Protein AF-D8M7T6-F1 (afdb_monomer_lite)

Foldseek 3Di:
DDDDDPPPPPPPPPPQQQFDADQNFTAHNVLQFDQPFWAWAWADDPDPQKTKIKTFGPLWFGNDQAAAPVRHDQRQKAFQADDFNDGDIDRATARMKMWMGGHPDDIHMKGQAGTSSDPVQWDKAALDPVWSQFFIKIKGASMHWDQLDPDDGRVRIGAAMEIEAETAFAPAADDDNYFHWDAHSNRRYIYTYYYHNSRGGVLQDADPRGTLQVFFDWTQDPVVRYTFTDGHPQFDDRSRPDGHPPPPDDVVNVVVVVVVVVVVVVVVVVVVVVVVVVPPPPPPVVVVVVVVVVVVPPDDDD

Radius of gyration: 40.44 Å; chains: 1; bounding box: 116×41×140 Å

pLDDT: mean 86.38, std 15.99, range [36.31, 98.44]

Sequence (302 aa):
MRVIPYIVLLSVVLADWCKPTFSNIPYDLTKLQRSDSDYYVKLYSPDDSWNRTIVFNVCRDTVSIPRDINGGNGCDETPHTVDGDQAIMTSESAPAFLIEKKGAASAACYRLGLQANQQKNMDVELYDVTDPAMGVNIKYTEGDYCCPYHQCESYQYRQKSLTVSFRCADARTDIPTMSSIETSNNECDYKLYFLNVNACPTNCPVVDNNVCGSHGVCGYDSNIKTTRCFCTMQYTGADCTVFQYKSLLSMNTLVIVLTIVLTLVTISTIFYVWNKLRKINVNPDAFENLENKFNELGQMAY

InterPro domains:
  IPR000742 EGF-like domain [PS00022] (229-240)
  IPR009011 Mannose-6-phosphate receptor binding domain superfamily [G3DSA:2.70.130.10] (15-210)
  IPR009011 Mannose-6-phosphate receptor binding domain superfamily [SSF50911] (21-201)
  IPR044865 MRH domain [PS51914] (37-202)

Structure (mmCIF, N/CA/C/O backbone):
data_AF-D8M7T6-F1
#
_entry.id   AF-D8M7T6-F1
#
loop_
_atom_site.group_PDB
_atom_site.id
_atom_site.type_symbol
_atom_site.label_atom_id
_atom_site.label_alt_id
_atom_site.label_comp_id
_atom_site.label_asym_id
_atom_site.label_entity_id
_atom_site.label_seq_id
_atom_site.pdbx_PDB_ins_code
_atom_site.Cartn_x
_atom_site.Cartn_y
_atom_site.Cartn_z
_atom_site.occupancy
_atom_site.B_iso_or_equiv
_atom_site.auth_seq_id
_atom_site.auth_comp_id
_atom_site.auth_asym_id
_atom_site.auth_atom_id
_atom_site.pdbx_PDB_model_num
ATOM 1 N N . MET A 1 1 ? 46.869 -20.533 30.839 1.00 39.00 1 MET A N 1
ATOM 2 C CA . MET A 1 1 ? 45.940 -19.420 30.538 1.00 39.00 1 MET A CA 1
ATOM 3 C C . MET A 1 1 ? 44.891 -19.948 29.572 1.00 39.00 1 MET A C 1
ATOM 5 O O . MET A 1 1 ? 45.251 -20.324 28.467 1.00 39.00 1 MET A O 1
ATOM 9 N N . ARG A 1 2 ? 43.639 -20.111 30.016 1.00 36.31 2 ARG A N 1
ATOM 10 C CA . ARG A 1 2 ? 42.525 -20.575 29.173 1.00 36.31 2 ARG A CA 1
ATOM 11 C C . ARG A 1 2 ? 41.760 -19.344 28.697 1.00 36.31 2 ARG A C 1
ATOM 13 O O . ARG A 1 2 ? 41.178 -18.647 29.519 1.00 36.31 2 ARG A O 1
ATOM 20 N N . VAL A 1 3 ? 41.822 -19.064 27.401 1.00 38.25 3 VAL A N 1
ATOM 21 C CA . VAL A 1 3 ? 41.065 -17.984 26.765 1.00 38.25 3 VAL A CA 1
ATOM 22 C C . VAL A 1 3 ? 39.716 -18.569 26.359 1.00 38.25 3 VAL A C 1
ATOM 24 O O . VAL A 1 3 ? 39.660 -19.490 25.550 1.00 38.25 3 VAL A O 1
ATOM 27 N N . ILE A 1 4 ? 38.646 -18.085 26.983 1.00 43.50 4 ILE A N 1
ATOM 28 C CA . ILE A 1 4 ? 37.263 -18.407 26.622 1.00 43.50 4 ILE A CA 1
ATOM 29 C C . ILE A 1 4 ? 36.848 -17.384 25.555 1.00 43.50 4 ILE A C 1
ATOM 31 O O . ILE A 1 4 ? 36.863 -16.190 25.861 1.00 43.50 4 ILE A O 1
ATOM 35 N N . PRO A 1 5 ? 36.501 -17.787 24.321 1.00 50.09 5 PRO A N 1
ATOM 36 C CA . PRO A 1 5 ? 35.953 -16.854 23.351 1.00 50.09 5 PRO A CA 1
ATOM 37 C C . PRO A 1 5 ? 34.493 -16.558 23.719 1.00 50.09 5 PRO A C 1
ATOM 39 O O . PRO A 1 5 ? 33.632 -17.434 23.663 1.00 50.09 5 PRO A O 1
ATOM 42 N N . TYR A 1 6 ? 34.220 -15.314 24.112 1.00 41.97 6 TYR A N 1
ATOM 43 C CA . TYR A 1 6 ? 32.863 -14.783 24.195 1.00 41.97 6 TYR A CA 1
ATOM 44 C C . TYR A 1 6 ? 32.327 -14.604 22.772 1.00 41.97 6 TYR A C 1
ATOM 46 O O . TYR A 1 6 ? 32.703 -13.668 22.069 1.00 41.97 6 TYR A O 1
ATOM 54 N N . ILE A 1 7 ? 31.450 -15.510 22.342 1.00 44.72 7 ILE A N 1
ATOM 55 C CA . ILE A 1 7 ? 30.612 -15.300 21.162 1.00 44.72 7 ILE A CA 1
ATOM 56 C C . ILE A 1 7 ? 29.507 -14.333 21.589 1.00 44.72 7 ILE A C 1
ATOM 58 O O . ILE A 1 7 ? 28.545 -14.718 22.252 1.00 44.72 7 ILE A O 1
ATOM 62 N N . VAL A 1 8 ? 29.672 -13.057 21.247 1.00 42.59 8 VAL A N 1
ATOM 63 C CA . VAL A 1 8 ? 28.597 -12.067 21.331 1.00 42.59 8 VAL A CA 1
ATOM 64 C C . VAL A 1 8 ? 27.628 -12.372 20.190 1.00 42.59 8 VAL A C 1
ATOM 66 O O . VAL A 1 8 ? 27.874 -12.022 19.039 1.00 42.59 8 VAL A O 1
ATOM 69 N N . LEU A 1 9 ? 26.535 -13.067 20.508 1.00 39.72 9 LEU A N 1
ATOM 70 C CA . LEU A 1 9 ? 25.352 -13.147 19.655 1.00 39.72 9 LEU A CA 1
ATOM 71 C C . LEU A 1 9 ? 24.717 -11.751 19.602 1.00 39.72 9 LEU A C 1
ATOM 73 O O . LEU A 1 9 ? 23.845 -11.414 20.397 1.00 39.72 9 LEU A O 1
ATOM 77 N N . LEU A 1 10 ? 25.181 -10.923 18.668 1.00 38.94 10 LEU A N 1
ATOM 78 C CA . LEU A 1 10 ? 24.418 -9.783 18.173 1.00 38.94 10 LEU A CA 1
ATOM 79 C C . LEU A 1 10 ? 23.225 -10.355 17.404 1.00 38.94 10 LEU A C 1
ATOM 81 O O . LEU A 1 10 ? 23.290 -10.585 16.199 1.00 38.94 10 LEU A O 1
ATOM 85 N N . SER A 1 11 ? 22.135 -10.633 18.118 1.00 37.56 11 SER A N 1
ATOM 86 C CA . SER A 1 11 ? 20.824 -10.777 17.502 1.00 37.56 11 SER A CA 1
ATOM 87 C C . SER A 1 11 ? 20.460 -9.413 16.924 1.00 37.56 11 SER A C 1
ATOM 89 O O . SER A 1 11 ? 19.905 -8.559 17.617 1.00 37.56 11 SER A O 1
ATOM 91 N N . VAL A 1 12 ? 20.827 -9.179 15.665 1.00 39.53 12 VAL A N 1
ATOM 92 C CA . VAL A 1 12 ? 20.189 -8.143 14.862 1.00 39.53 12 VAL A CA 1
ATOM 93 C C . VAL A 1 12 ? 18.734 -8.575 14.787 1.00 39.53 12 VAL A C 1
ATOM 95 O O . VAL A 1 12 ? 18.393 -9.528 14.090 1.00 39.53 12 VAL A O 1
ATOM 98 N N . VAL A 1 13 ? 17.891 -7.944 15.602 1.00 41.25 13 VAL A N 1
ATOM 99 C CA . VAL A 1 13 ? 16.447 -7.995 15.418 1.00 41.25 13 VAL A CA 1
ATOM 100 C C . VAL A 1 13 ? 16.235 -7.371 14.048 1.00 41.25 13 VAL A C 1
ATOM 102 O O . VAL A 1 13 ? 16.270 -6.151 13.910 1.00 41.25 13 VAL A O 1
ATOM 105 N N . LEU A 1 14 ? 16.137 -8.208 13.014 1.00 46.66 14 LEU A N 1
ATOM 106 C CA . LEU A 1 14 ? 15.600 -7.786 11.732 1.00 46.66 14 LEU A CA 1
ATOM 107 C C . LEU A 1 14 ? 14.201 -7.284 12.068 1.00 46.66 14 LEU A C 1
ATOM 109 O O . LEU A 1 14 ? 13.327 -8.078 12.417 1.00 46.66 14 LEU A O 1
ATOM 113 N N . ALA A 1 15 ? 14.038 -5.963 12.109 1.00 54.56 15 ALA A N 1
ATOM 114 C CA . ALA A 1 15 ? 12.729 -5.367 12.254 1.00 54.56 15 ALA A CA 1
ATOM 115 C C . ALA A 1 15 ? 11.894 -5.912 11.095 1.00 54.56 15 ALA A C 1
ATOM 117 O O . ALA A 1 15 ? 12.241 -5.705 9.934 1.00 54.56 15 ALA A O 1
ATOM 118 N N . ASP A 1 16 ? 10.854 -6.678 11.413 1.00 77.38 16 ASP A N 1
ATOM 119 C CA . ASP A 1 16 ? 9.881 -7.106 10.420 1.00 77.38 16 ASP A CA 1
ATOM 120 C C . ASP A 1 16 ? 9.157 -5.840 9.957 1.00 77.38 16 ASP A C 1
ATOM 122 O O . ASP A 1 16 ? 8.282 -5.320 10.650 1.00 77.38 16 ASP A O 1
ATOM 126 N N . TRP A 1 17 ? 9.579 -5.282 8.821 1.00 81.94 17 TRP A N 1
ATOM 127 C CA . TRP A 1 17 ? 9.028 -4.034 8.290 1.00 81.94 17 TRP A CA 1
ATOM 128 C C . TRP A 1 17 ? 7.554 -4.156 7.913 1.00 81.94 17 TRP A C 1
ATOM 130 O O . TRP A 1 17 ? 6.887 -3.142 7.731 1.00 81.94 17 TRP A O 1
ATOM 140 N N . CYS A 1 18 ? 7.022 -5.378 7.852 1.00 91.62 18 CYS A N 1
ATOM 141 C CA . CYS A 1 18 ? 5.596 -5.593 7.684 1.00 91.62 18 CYS A CA 1
ATOM 142 C C . CYS A 1 18 ? 4.804 -5.568 8.995 1.00 91.62 18 CYS A C 1
ATOM 144 O O . CYS A 1 18 ? 3.577 -5.660 8.972 1.00 91.62 18 CYS A O 1
ATOM 146 N N . LYS A 1 19 ? 5.477 -5.402 10.137 1.00 95.06 19 LYS A N 1
ATOM 147 C CA . LYS A 1 19 ? 4.861 -5.207 11.454 1.00 95.06 19 LYS A CA 1
ATOM 148 C C . LYS A 1 19 ? 5.393 -3.942 12.132 1.00 95.06 19 LYS A C 1
ATOM 150 O O . LYS A 1 19 ? 5.982 -4.018 13.217 1.00 95.06 19 LYS A O 1
ATOM 155 N N . PRO A 1 20 ? 5.248 -2.766 11.495 1.00 93.69 20 PRO A N 1
ATOM 156 C CA . PRO A 1 20 ? 5.788 -1.541 12.052 1.00 93.69 20 PRO A CA 1
ATOM 157 C C . PRO A 1 20 ? 5.038 -1.160 13.332 1.00 93.69 20 PRO A C 1
ATOM 159 O O . PRO A 1 20 ? 3.873 -1.500 13.543 1.00 93.69 20 PRO A O 1
ATOM 162 N N . THR A 1 21 ? 5.722 -0.432 14.209 1.00 94.62 21 THR A N 1
ATOM 163 C CA . THR A 1 21 ? 5.118 0.157 15.405 1.00 94.62 21 THR A CA 1
ATOM 164 C C . THR A 1 21 ? 5.478 1.631 15.459 1.00 94.62 21 THR A C 1
ATOM 166 O O . THR A 1 21 ? 6.654 1.979 15.557 1.00 94.62 21 THR A O 1
ATOM 169 N N . PHE A 1 22 ? 4.468 2.498 15.439 1.00 93.56 22 PHE A N 1
ATOM 170 C CA . PHE A 1 22 ? 4.646 3.948 15.496 1.00 93.56 22 PHE A CA 1
ATOM 171 C C . PHE A 1 22 ? 4.182 4.455 16.856 1.00 93.56 22 PHE A C 1
ATOM 173 O O . PHE A 1 22 ? 3.001 4.368 17.165 1.00 93.56 22 PHE A O 1
ATOM 180 N N . SER A 1 23 ? 5.082 4.968 17.697 1.00 87.88 23 SER A N 1
ATOM 181 C CA . SER A 1 23 ? 4.707 5.585 18.985 1.00 87.88 23 SER A CA 1
ATOM 182 C C . SER A 1 23 ? 3.743 4.734 19.843 1.00 87.88 23 SER A C 1
ATOM 184 O O . SER A 1 23 ? 2.764 5.255 20.366 1.00 87.88 23 SER A O 1
ATOM 186 N N . ASN A 1 24 ? 4.021 3.428 19.993 1.00 88.81 24 ASN A N 1
ATOM 187 C CA . ASN A 1 24 ? 3.178 2.421 20.678 1.00 88.81 24 ASN A CA 1
ATOM 188 C C . ASN A 1 24 ? 1.871 2.037 19.961 1.00 88.81 24 ASN A C 1
ATOM 190 O O . ASN A 1 24 ? 0.919 1.566 20.592 1.00 88.81 24 ASN A O 1
ATOM 194 N N . ILE A 1 25 ? 1.825 2.224 18.646 1.00 94.56 25 ILE A N 1
ATOM 195 C CA . ILE A 1 25 ? 0.695 1.853 17.798 1.00 94.56 25 ILE A CA 1
ATOM 196 C C . ILE A 1 25 ? 1.184 0.759 16.852 1.00 94.56 25 ILE A C 1
ATOM 198 O O . ILE A 1 25 ? 1.841 1.064 15.852 1.00 94.56 25 ILE A O 1
ATOM 202 N N . PRO A 1 26 ? 0.962 -0.513 17.215 1.00 95.81 26 PRO A N 1
ATOM 203 C CA . PRO A 1 26 ? 1.388 -1.639 16.404 1.00 95.81 26 PRO A CA 1
ATOM 204 C C . PRO A 1 26 ? 0.478 -1.819 15.186 1.00 95.81 26 PRO A C 1
ATOM 206 O O . PRO A 1 26 ? -0.743 -1.669 15.267 1.00 95.81 26 PRO A O 1
ATOM 209 N N . TYR A 1 27 ? 1.089 -2.189 14.069 1.00 96.50 27 TYR A N 1
ATOM 210 C CA . TYR A 1 27 ? 0.435 -2.595 12.831 1.00 96.50 27 TYR A CA 1
ATOM 211 C C . TYR A 1 27 ? 0.902 -3.999 12.444 1.00 96.50 27 TYR A C 1
ATOM 213 O O . TYR A 1 27 ? 2.017 -4.400 12.772 1.00 96.50 27 TYR A O 1
ATOM 221 N N . ASP A 1 28 ? 0.056 -4.745 11.734 1.00 95.81 28 ASP A N 1
ATOM 222 C CA . ASP A 1 28 ? 0.425 -6.031 11.140 1.00 95.81 28 ASP A CA 1
ATOM 223 C C . ASP A 1 28 ? -0.114 -6.109 9.711 1.00 95.81 28 ASP A C 1
ATOM 225 O O . ASP A 1 28 ? -1.277 -6.430 9.467 1.00 95.81 28 ASP A O 1
ATOM 229 N N . LEU A 1 29 ? 0.766 -5.804 8.765 1.00 95.19 29 LEU A N 1
ATOM 230 C CA . LEU A 1 29 ? 0.480 -5.770 7.337 1.00 95.19 29 LEU A CA 1
ATOM 231 C C . LEU A 1 29 ? 0.735 -7.136 6.684 1.00 95.19 29 LEU A C 1
ATOM 233 O O . LEU A 1 29 ? 0.559 -7.276 5.474 1.00 95.19 29 LEU A O 1
ATOM 237 N N . THR A 1 30 ? 1.110 -8.174 7.446 1.00 94.19 30 THR A N 1
ATOM 238 C CA . THR A 1 30 ? 1.431 -9.496 6.875 1.00 94.19 30 THR A CA 1
ATOM 239 C C . THR A 1 30 ? 0.254 -10.124 6.137 1.00 94.19 30 THR A C 1
ATOM 241 O O . THR A 1 30 ? 0.448 -10.811 5.139 1.00 94.19 30 THR A O 1
ATOM 244 N N . LYS A 1 31 ? -0.980 -9.812 6.552 1.00 93.25 31 LYS A N 1
ATOM 245 C CA . LYS A 1 31 ? -2.213 -10.241 5.872 1.00 93.25 31 LYS A CA 1
ATOM 246 C C . LYS A 1 31 ? -2.402 -9.625 4.482 1.00 93.25 31 LYS A C 1
ATOM 248 O O . LYS A 1 31 ? -3.195 -10.140 3.701 1.00 93.25 31 LYS A O 1
ATOM 253 N N . LEU A 1 32 ? -1.710 -8.525 4.181 1.00 94.81 32 LEU A N 1
ATOM 254 C CA . LEU A 1 32 ? -1.695 -7.912 2.853 1.00 94.81 32 LEU A CA 1
ATOM 255 C C . LEU A 1 32 ? -0.633 -8.533 1.943 1.00 94.81 32 LEU A C 1
ATOM 257 O O . LEU A 1 32 ? -0.717 -8.358 0.729 1.00 94.81 32 LEU A O 1
ATOM 261 N N . GLN A 1 33 ? 0.347 -9.259 2.484 1.00 94.25 33 GLN A N 1
ATOM 262 C CA . GLN A 1 33 ? 1.335 -9.954 1.665 1.00 94.25 33 GLN A CA 1
ATOM 263 C C . GLN A 1 33 ? 0.693 -11.137 0.942 1.00 94.25 33 GLN A C 1
ATOM 265 O O . GLN A 1 33 ? -0.115 -11.872 1.512 1.00 94.25 33 GLN A O 1
ATOM 270 N N . ARG A 1 34 ? 1.110 -11.378 -0.300 1.00 93.25 34 ARG A N 1
ATOM 271 C CA . ARG A 1 34 ? 0.739 -12.587 -1.041 1.00 93.25 34 ARG A CA 1
ATOM 272 C C . ARG A 1 34 ? 1.973 -13.448 -1.273 1.00 93.25 34 ARG A C 1
ATOM 274 O O . ARG A 1 34 ? 2.973 -12.963 -1.795 1.00 93.25 34 ARG A O 1
ATOM 281 N N . SER A 1 35 ? 1.912 -14.717 -0.867 1.00 92.06 35 SER A N 1
ATOM 282 C CA . SER A 1 35 ? 3.019 -15.668 -1.041 1.00 92.06 35 SER A CA 1
ATOM 283 C C . SER A 1 35 ? 3.072 -16.277 -2.438 1.00 92.06 35 SER A C 1
ATOM 285 O O . SER A 1 35 ? 4.165 -16.508 -2.948 1.00 92.06 35 SER A O 1
ATOM 287 N N . ASP A 1 36 ? 1.899 -16.492 -3.041 1.00 93.56 36 ASP A N 1
ATOM 288 C CA . ASP A 1 36 ? 1.740 -17.335 -4.235 1.00 93.56 36 ASP A CA 1
ATOM 289 C C . ASP A 1 36 ? 1.310 -16.535 -5.478 1.00 93.56 36 ASP A C 1
ATOM 291 O O . ASP A 1 36 ? 1.156 -17.089 -6.564 1.00 93.56 36 ASP A O 1
ATOM 295 N N . SER A 1 37 ? 1.056 -15.233 -5.328 1.00 95.31 37 SER A N 1
ATOM 296 C CA . SER A 1 37 ? 0.652 -14.338 -6.418 1.00 95.31 37 SER A CA 1
ATOM 297 C C . SER A 1 37 ? 0.980 -12.881 -6.093 1.00 95.31 37 SER A C 1
ATOM 299 O O . SER A 1 37 ? 1.349 -12.566 -4.966 1.00 95.31 37 SER A O 1
ATOM 301 N N . ASP A 1 38 ? 0.790 -11.994 -7.067 1.00 97.25 38 ASP A N 1
ATOM 302 C CA . ASP A 1 38 ? 0.948 -10.546 -6.916 1.00 97.25 38 ASP A CA 1
ATOM 303 C C . ASP A 1 38 ? -0.393 -9.825 -7.127 1.00 97.25 38 ASP A C 1
ATOM 305 O O . ASP A 1 38 ? -1.362 -10.398 -7.642 1.00 97.25 38 ASP A O 1
ATOM 309 N N . TYR A 1 39 ? -0.483 -8.567 -6.700 1.00 97.88 39 TYR A N 1
ATOM 310 C CA . TYR A 1 39 ? -1.631 -7.715 -6.997 1.00 97.88 39 TYR A CA 1
ATOM 311 C C . TYR A 1 39 ? -1.490 -7.130 -8.393 1.00 97.88 39 TYR A C 1
ATOM 313 O O . TYR A 1 39 ? -0.463 -6.547 -8.712 1.00 97.88 39 TYR A O 1
ATOM 321 N N . TYR A 1 40 ? -2.546 -7.244 -9.198 1.00 97.50 40 TYR A N 1
ATOM 322 C CA . TYR A 1 40 ? -2.637 -6.641 -10.525 1.00 97.50 40 TYR A CA 1
ATOM 323 C C . TYR A 1 40 ? -3.726 -5.577 -10.496 1.00 97.50 40 TYR A C 1
ATOM 325 O O . TYR A 1 40 ? -4.912 -5.898 -10.380 1.00 97.50 40 TYR A O 1
ATOM 333 N N . VAL A 1 41 ? -3.326 -4.312 -10.601 1.00 97.81 41 VAL A N 1
ATOM 334 C CA . VAL A 1 41 ? -4.240 -3.169 -10.555 1.00 97.81 41 VAL A CA 1
ATOM 335 C C . VAL A 1 41 ? -4.179 -2.428 -11.879 1.00 97.81 41 VAL A C 1
ATOM 337 O O . VAL A 1 41 ? -3.203 -1.745 -12.189 1.00 97.81 41 VAL A O 1
ATOM 340 N N . LYS A 1 42 ? -5.242 -2.563 -12.671 1.00 96.62 42 LYS A N 1
ATOM 341 C CA . LYS A 1 42 ? -5.433 -1.783 -13.894 1.00 96.62 42 LYS A CA 1
ATOM 342 C C . LYS A 1 42 ? -5.734 -0.336 -13.526 1.00 96.62 42 LYS A C 1
ATOM 344 O O . LYS A 1 42 ? -6.560 -0.070 -12.653 1.00 96.62 42 LYS A O 1
ATOM 349 N N . LEU A 1 43 ? -5.074 0.604 -14.182 1.00 95.62 43 LEU A N 1
ATOM 350 C CA . LEU A 1 43 ? -5.288 2.019 -13.907 1.00 95.62 43 LEU A CA 1
ATOM 351 C C . LEU A 1 43 ? -6.423 2.542 -14.782 1.00 95.62 43 LEU A C 1
ATOM 353 O O . LEU A 1 43 ? -6.469 2.243 -15.977 1.00 95.62 43 LEU A O 1
ATOM 357 N N . TYR A 1 44 ? -7.317 3.351 -14.210 1.00 93.12 44 TYR A N 1
ATOM 358 C CA . TYR A 1 44 ? -8.254 4.116 -15.029 1.00 93.12 44 TYR A CA 1
ATOM 359 C C . TYR A 1 44 ? -7.469 5.005 -15.996 1.00 93.12 44 TYR A C 1
ATOM 361 O O . TYR A 1 44 ? -6.539 5.716 -15.603 1.00 93.12 44 TYR A O 1
ATOM 369 N N . SER A 1 45 ? -7.851 4.955 -17.267 1.00 85.69 45 SER A N 1
ATOM 370 C CA . SER A 1 45 ? -7.259 5.772 -18.313 1.00 85.69 45 SER A CA 1
ATOM 371 C C . SER A 1 45 ? -8.283 6.782 -18.827 1.00 85.69 45 SER A C 1
ATOM 373 O O . SER A 1 45 ? -9.446 6.418 -18.998 1.00 85.69 45 SER A O 1
ATOM 375 N N . PRO A 1 46 ? -7.880 8.038 -19.089 1.00 79.62 46 PRO A N 1
ATOM 376 C CA . PRO A 1 46 ? -8.734 8.998 -19.782 1.00 79.62 46 PRO A CA 1
ATOM 377 C C . PRO A 1 46 ? -8.915 8.665 -21.274 1.00 79.62 46 PRO A C 1
ATOM 379 O O . PRO A 1 46 ? -9.766 9.266 -21.922 1.00 79.62 46 PRO A O 1
ATOM 382 N N . ASP A 1 47 ? -8.111 7.746 -21.819 1.00 82.25 47 ASP A N 1
ATOM 383 C CA . ASP A 1 47 ? -8.126 7.331 -23.223 1.00 82.25 47 ASP A CA 1
ATOM 384 C C . ASP A 1 47 ? -8.041 5.800 -23.335 1.00 82.25 47 ASP A C 1
ATOM 386 O O . ASP A 1 47 ? -7.141 5.175 -22.761 1.00 82.25 47 ASP A O 1
ATOM 390 N N . ASP A 1 48 ? -8.944 5.205 -24.116 1.00 80.19 48 ASP A N 1
ATOM 391 C CA . ASP A 1 48 ? -9.001 3.766 -24.405 1.00 80.19 48 ASP A CA 1
ATOM 392 C C . ASP A 1 48 ? -7.721 3.240 -25.078 1.00 80.19 48 ASP A C 1
ATOM 394 O O . ASP A 1 48 ? -7.439 2.040 -25.047 1.00 80.19 48 ASP A O 1
ATOM 398 N N . SER A 1 49 ? -6.916 4.127 -25.673 1.00 86.00 49 SER A N 1
ATOM 399 C CA . SER A 1 49 ? -5.632 3.766 -26.274 1.00 86.00 49 SER A CA 1
ATOM 400 C C . SER A 1 49 ? -4.524 3.498 -25.249 1.00 86.00 49 SER A C 1
ATOM 402 O O . SER A 1 49 ? -3.514 2.885 -25.598 1.00 86.00 49 SER A O 1
ATOM 404 N N . TRP A 1 50 ? -4.677 3.925 -23.993 1.00 89.56 50 TRP A N 1
ATOM 405 C CA . TRP A 1 50 ? -3.623 3.828 -22.983 1.00 89.56 50 TRP A CA 1
ATOM 406 C C . TRP A 1 50 ? -3.967 2.791 -21.920 1.00 89.56 50 TRP A C 1
ATOM 408 O O . TRP A 1 50 ? -4.819 2.990 -21.057 1.00 89.56 50 TRP A O 1
ATOM 418 N N . ASN A 1 51 ? -3.269 1.662 -21.983 1.00 91.50 51 ASN A N 1
ATOM 419 C CA . ASN A 1 51 ? -3.435 0.567 -21.045 1.00 91.50 51 ASN A CA 1
ATOM 420 C C . ASN A 1 51 ? -2.263 0.558 -20.069 1.00 91.50 51 ASN A C 1
ATOM 422 O O . ASN A 1 51 ? -1.110 0.476 -20.491 1.00 91.50 51 ASN A O 1
ATOM 426 N N . ARG A 1 52 ? -2.573 0.654 -18.776 1.00 94.62 52 ARG A N 1
ATOM 427 C CA . ARG A 1 52 ? -1.599 0.668 -17.686 1.00 94.62 52 ARG A CA 1
ATOM 428 C C . ARG A 1 52 ? -2.027 -0.293 -16.593 1.00 94.62 52 ARG A C 1
ATOM 430 O O . ARG A 1 52 ? -3.181 -0.278 -16.165 1.00 94.62 52 ARG A O 1
ATOM 437 N N . THR A 1 53 ? -1.092 -1.103 -16.122 1.00 97.06 53 THR A N 1
ATOM 438 C CA . THR A 1 53 ? -1.287 -2.013 -14.993 1.00 97.06 53 THR A CA 1
ATOM 439 C C . THR A 1 53 ? -0.106 -1.883 -14.048 1.00 97.06 53 THR A C 1
ATOM 441 O O . THR A 1 53 ? 1.037 -2.017 -14.477 1.00 97.06 53 THR A O 1
ATOM 444 N N . ILE A 1 54 ? -0.380 -1.646 -12.768 1.00 98.00 54 ILE A N 1
ATOM 445 C CA . ILE A 1 54 ? 0.630 -1.762 -11.717 1.00 98.00 54 ILE A CA 1
ATOM 446 C C . ILE A 1 54 ? 0.540 -3.169 -11.136 1.00 98.00 54 ILE A C 1
ATOM 448 O O . ILE A 1 54 ? -0.534 -3.608 -10.716 1.00 98.00 54 ILE A O 1
ATOM 452 N N . VAL A 1 55 ? 1.672 -3.864 -11.130 1.00 98.31 55 VAL A N 1
ATOM 453 C CA . VAL A 1 55 ? 1.845 -5.164 -10.485 1.00 98.31 55 VAL A CA 1
ATOM 454 C C . VAL A 1 55 ? 2.687 -4.953 -9.245 1.00 98.31 55 VAL A C 1
ATOM 456 O O . VAL A 1 55 ? 3.765 -4.385 -9.357 1.00 98.31 55 VAL A O 1
ATOM 459 N N . PHE A 1 56 ? 2.224 -5.365 -8.071 1.00 98.19 56 PHE A N 1
ATOM 460 C CA . PHE A 1 56 ? 2.996 -5.173 -6.844 1.00 98.19 56 PHE A CA 1
ATOM 461 C C . PHE A 1 56 ? 2.697 -6.227 -5.784 1.00 98.19 56 PHE A C 1
ATOM 463 O O . PHE A 1 56 ? 1.671 -6.909 -5.823 1.00 98.19 56 PHE A O 1
ATOM 470 N N . ASN A 1 57 ? 3.581 -6.314 -4.797 1.00 96.94 57 ASN A N 1
ATOM 471 C CA . ASN A 1 57 ? 3.341 -7.020 -3.547 1.00 96.94 57 ASN A CA 1
ATOM 472 C C . ASN A 1 57 ? 3.495 -6.053 -2.363 1.00 96.94 57 ASN A C 1
ATOM 474 O O . ASN A 1 57 ? 3.884 -4.896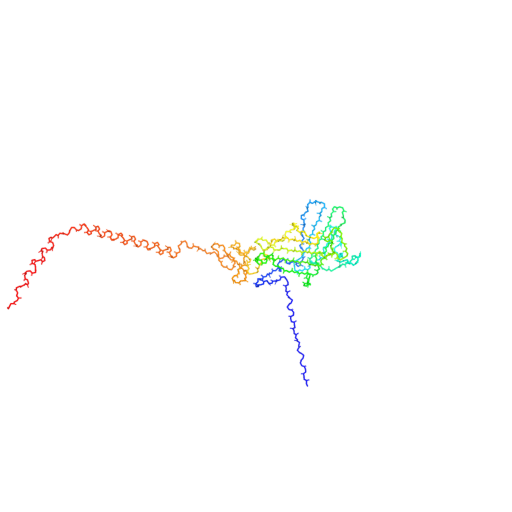 -2.529 1.00 96.94 57 ASN A O 1
ATOM 478 N N . VAL A 1 58 ? 3.121 -6.490 -1.165 1.00 95.81 58 VAL A N 1
ATOM 479 C CA . VAL A 1 58 ? 3.155 -5.665 0.050 1.00 95.81 58 VAL A CA 1
ATOM 480 C C . VAL A 1 58 ? 4.307 -6.132 0.930 1.00 95.81 58 VAL A C 1
ATOM 482 O O . VAL A 1 58 ? 4.405 -7.320 1.195 1.00 95.81 58 VAL A O 1
ATOM 485 N N . CYS A 1 59 ? 5.185 -5.229 1.374 1.00 93.75 59 CYS A N 1
ATOM 486 C CA . CYS A 1 59 ? 6.343 -5.528 2.234 1.00 93.75 59 CYS A CA 1
ATOM 487 C C . CYS A 1 59 ? 7.352 -6.564 1.688 1.00 93.75 59 CYS A C 1
ATOM 489 O O . CYS A 1 59 ? 8.130 -7.132 2.458 1.00 93.75 59 CYS A O 1
ATOM 491 N N . ARG A 1 60 ? 7.305 -6.887 0.396 1.00 94.31 60 ARG A N 1
ATOM 492 C CA . ARG A 1 60 ? 8.180 -7.874 -0.246 1.00 94.31 60 ARG A CA 1
ATOM 493 C C . ARG A 1 60 ? 8.244 -7.629 -1.745 1.00 94.31 60 ARG A C 1
ATOM 495 O O . ARG A 1 60 ? 7.396 -6.932 -2.299 1.00 94.31 60 ARG A O 1
ATOM 502 N N . ASP A 1 61 ? 9.210 -8.276 -2.381 1.00 96.50 61 ASP A N 1
ATOM 503 C CA . ASP A 1 61 ? 9.293 -8.328 -3.835 1.00 96.50 61 ASP A CA 1
ATOM 504 C C . ASP A 1 61 ? 8.131 -9.129 -4.431 1.00 96.50 61 ASP A C 1
ATOM 506 O O . ASP A 1 61 ? 7.562 -10.015 -3.772 1.00 96.50 61 ASP A O 1
ATOM 510 N N . THR A 1 62 ? 7.800 -8.833 -5.690 1.00 97.19 62 THR A N 1
ATOM 511 C CA . THR A 1 62 ? 6.848 -9.633 -6.463 1.00 97.19 62 THR A CA 1
ATOM 512 C C . THR A 1 62 ? 7.276 -11.095 -6.491 1.00 97.19 62 THR A C 1
ATOM 514 O O . THR A 1 62 ? 8.471 -11.392 -6.576 1.00 97.19 62 THR A O 1
ATOM 517 N N . VAL A 1 63 ? 6.315 -12.015 -6.461 1.00 96.12 63 VAL A N 1
ATOM 518 C CA . VAL A 1 63 ? 6.581 -13.464 -6.485 1.00 96.12 63 VAL A CA 1
ATOM 519 C C . VAL A 1 63 ? 7.331 -13.861 -7.756 1.00 96.12 63 VAL A C 1
ATOM 521 O O . VAL A 1 63 ? 8.232 -14.699 -7.713 1.00 96.12 63 VAL A O 1
ATOM 524 N N . SER A 1 64 ? 6.991 -13.232 -8.877 1.00 94.12 64 SER A N 1
ATOM 525 C CA . SER A 1 64 ? 7.689 -13.390 -10.151 1.00 94.12 64 SER A CA 1
ATOM 526 C C . SER A 1 64 ? 7.717 -12.074 -10.913 1.00 94.12 64 SER A C 1
ATOM 528 O O . SER A 1 64 ? 6.751 -11.315 -10.845 1.00 94.12 64 SER A O 1
ATOM 530 N N . ILE A 1 65 ? 8.776 -11.845 -11.694 1.00 96.25 65 ILE A N 1
ATOM 531 C CA . ILE A 1 65 ? 8.821 -10.717 -12.627 1.00 96.25 65 ILE A CA 1
ATOM 532 C C . ILE A 1 65 ? 7.648 -10.864 -13.615 1.00 96.25 65 ILE A C 1
ATOM 534 O O . ILE A 1 65 ? 7.516 -11.920 -14.247 1.00 96.25 65 ILE A O 1
ATOM 538 N N . PRO A 1 66 ? 6.760 -9.861 -13.729 1.00 96.88 66 PRO A N 1
ATOM 539 C CA . PRO A 1 66 ? 5.592 -9.968 -14.586 1.00 96.88 66 PRO A CA 1
ATOM 540 C C . PRO A 1 66 ? 5.982 -9.923 -16.068 1.00 96.88 66 PRO A C 1
ATOM 542 O O . PRO A 1 66 ? 7.007 -9.367 -16.450 1.00 96.88 66 PRO A O 1
ATOM 545 N N . ARG A 1 67 ? 5.133 -10.489 -16.929 1.00 95.50 67 ARG A N 1
ATOM 546 C CA . ARG A 1 67 ? 5.268 -10.319 -18.382 1.00 95.50 67 ARG A CA 1
ATOM 547 C C . ARG A 1 67 ? 4.835 -8.915 -18.792 1.00 95.50 67 ARG A C 1
ATOM 549 O O . ARG A 1 67 ? 3.951 -8.333 -18.163 1.00 95.50 67 ARG A O 1
ATOM 556 N N . ASP A 1 68 ? 5.400 -8.403 -19.883 1.00 93.00 68 ASP A N 1
ATOM 557 C CA . ASP A 1 68 ? 4.890 -7.176 -20.499 1.00 93.00 68 ASP A CA 1
ATOM 558 C C . ASP A 1 68 ? 3.475 -7.383 -21.079 1.00 93.00 68 ASP A C 1
ATOM 560 O O . ASP A 1 68 ? 2.938 -8.493 -21.125 1.00 93.00 68 ASP A O 1
ATOM 564 N N . ILE A 1 69 ? 2.848 -6.305 -21.551 1.00 91.12 69 ILE A N 1
ATOM 565 C CA . ILE A 1 69 ? 1.460 -6.343 -22.038 1.00 91.12 69 ILE A CA 1
ATOM 566 C C . ILE A 1 69 ? 1.243 -7.261 -23.255 1.00 91.12 69 ILE A C 1
ATOM 568 O O . ILE A 1 69 ? 0.112 -7.656 -23.533 1.00 91.12 69 ILE A O 1
ATOM 572 N N . ASN A 1 70 ? 2.301 -7.571 -24.008 1.00 90.81 70 ASN A N 1
ATOM 573 C CA . ASN A 1 70 ? 2.249 -8.473 -25.155 1.00 90.81 70 ASN A CA 1
ATOM 574 C C . ASN A 1 70 ? 2.598 -9.919 -24.743 1.00 90.81 70 ASN A C 1
ATOM 576 O O . ASN A 1 70 ? 2.659 -10.796 -25.603 1.00 90.81 70 ASN A O 1
ATOM 580 N N . GLY A 1 71 ? 2.824 -10.177 -23.450 1.00 91.06 71 GLY A N 1
ATOM 581 C CA . GLY A 1 71 ? 3.221 -11.476 -22.908 1.00 91.06 71 GLY A CA 1
ATOM 582 C C . GLY A 1 71 ? 4.725 -11.756 -22.983 1.00 91.06 71 GLY A C 1
ATOM 583 O O . GLY A 1 71 ? 5.131 -12.893 -22.739 1.00 91.06 71 GLY A O 1
ATOM 584 N N . GLY A 1 72 ? 5.541 -10.759 -23.330 1.00 93.00 72 GLY A N 1
ATOM 585 C CA . GLY A 1 72 ? 6.992 -10.877 -23.451 1.00 93.00 72 GLY A CA 1
ATOM 586 C C . GLY A 1 72 ? 7.752 -10.635 -22.145 1.00 93.00 72 GLY A C 1
ATOM 587 O O . GLY A 1 72 ? 7.177 -10.499 -21.063 1.00 93.00 72 GLY A O 1
ATOM 588 N N . ASN A 1 73 ? 9.078 -10.581 -22.266 1.00 95.25 73 ASN A N 1
ATOM 589 C CA . ASN A 1 73 ? 10.030 -10.453 -21.159 1.00 95.25 73 ASN A CA 1
ATOM 590 C C . ASN A 1 73 ? 10.473 -9.000 -20.914 1.00 95.25 73 ASN A C 1
ATOM 592 O O . ASN A 1 73 ? 11.522 -8.776 -20.321 1.00 95.25 73 ASN A O 1
ATOM 596 N N . GLY A 1 74 ? 9.708 -8.002 -21.369 1.00 93.06 74 GLY A N 1
ATOM 597 C CA . GLY A 1 74 ? 10.104 -6.591 -21.274 1.00 93.06 74 GLY A CA 1
ATOM 598 C C . GLY A 1 74 ? 10.336 -6.058 -19.852 1.00 93.06 74 GLY A C 1
ATOM 599 O O . GLY A 1 74 ? 10.873 -4.968 -19.712 1.00 93.06 74 GLY A O 1
ATOM 600 N N . CYS A 1 75 ? 9.943 -6.799 -18.812 1.00 96.25 75 CYS A N 1
ATOM 601 C CA . CYS A 1 75 ? 10.189 -6.451 -17.410 1.00 96.25 75 CYS A CA 1
ATOM 602 C C . CYS A 1 75 ? 11.434 -7.129 -16.807 1.00 96.25 75 CYS A C 1
ATOM 604 O O . CYS A 1 75 ? 11.847 -6.751 -15.710 1.00 96.25 75 CYS A O 1
ATOM 606 N N . ASP A 1 76 ? 12.023 -8.130 -17.477 1.00 96.19 76 ASP A N 1
ATOM 607 C CA . ASP A 1 76 ? 13.164 -8.894 -16.946 1.00 96.19 76 ASP A CA 1
ATOM 608 C C . ASP A 1 76 ? 14.368 -7.969 -16.722 1.00 96.19 76 ASP A C 1
ATOM 610 O O . ASP A 1 76 ? 14.994 -8.004 -15.662 1.00 96.19 76 ASP A O 1
ATOM 614 N N . GLU A 1 77 ? 14.623 -7.072 -17.675 1.00 96.44 77 GLU A N 1
ATOM 615 C CA . GLU A 1 77 ? 15.711 -6.101 -17.645 1.00 96.44 77 GLU A CA 1
ATOM 616 C C . GLU A 1 77 ? 15.1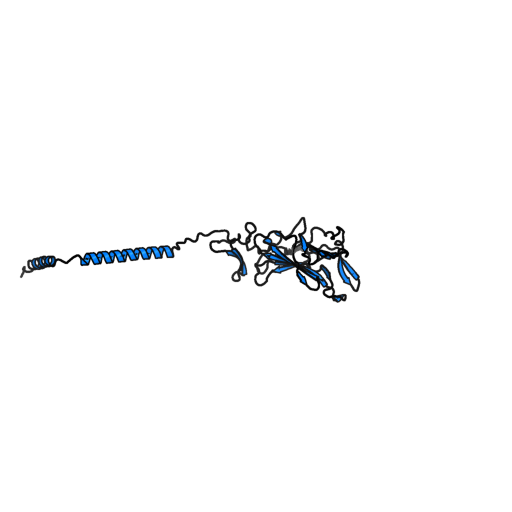79 -4.705 -18.006 1.00 96.44 77 GLU A C 1
ATOM 618 O O . GLU A 1 77 ? 14.623 -4.509 -19.086 1.00 96.44 77 GLU A O 1
ATOM 623 N N . THR A 1 78 ? 15.311 -3.737 -17.092 1.00 96.19 78 THR A N 1
ATOM 624 C CA . THR A 1 78 ? 14.760 -2.377 -17.254 1.00 96.19 78 THR A CA 1
ATOM 625 C C . THR A 1 78 ? 15.799 -1.302 -16.928 1.00 96.19 78 THR A C 1
ATOM 627 O O . THR A 1 78 ? 16.795 -1.595 -16.260 1.00 96.19 78 THR A O 1
ATOM 630 N N . PRO A 1 79 ? 15.633 -0.070 -17.436 1.00 94.25 79 PRO A N 1
ATOM 631 C CA . PRO A 1 79 ? 16.656 0.958 -17.306 1.00 94.25 79 PRO A CA 1
ATOM 632 C C . PRO A 1 79 ? 16.593 1.667 -15.940 1.00 94.25 79 PRO A C 1
ATOM 634 O O . PRO A 1 79 ? 15.754 2.536 -15.704 1.00 94.25 79 PRO A O 1
ATOM 637 N N . HIS A 1 80 ? 17.518 1.329 -15.043 1.00 94.44 80 HIS A N 1
ATOM 638 C CA . HIS A 1 80 ? 17.509 1.792 -13.655 1.00 94.44 80 HIS A CA 1
ATOM 639 C C . HIS A 1 80 ? 18.069 3.204 -13.477 1.00 94.44 80 HIS A C 1
ATOM 641 O O . HIS A 1 80 ? 17.464 4.037 -12.805 1.00 94.44 80 HIS A O 1
ATOM 647 N N . THR A 1 81 ? 19.219 3.490 -14.086 1.00 91.94 81 THR A N 1
ATOM 648 C CA . THR A 1 81 ? 19.894 4.793 -13.987 1.00 91.94 81 THR A CA 1
ATOM 649 C C . THR A 1 81 ? 20.453 5.227 -15.336 1.00 91.94 81 THR A C 1
ATOM 651 O O . THR A 1 81 ? 20.432 4.475 -16.311 1.00 91.94 81 THR A O 1
ATOM 654 N N . VAL A 1 82 ? 20.930 6.469 -15.402 1.00 90.38 82 VAL A N 1
ATOM 655 C CA . VAL A 1 82 ? 21.604 7.025 -16.576 1.00 90.38 82 VAL A CA 1
ATOM 656 C C . VAL A 1 82 ? 23.014 7.438 -16.171 1.00 90.38 82 VAL A C 1
ATOM 658 O O . VAL A 1 82 ? 23.181 8.178 -15.201 1.00 90.38 82 VAL A O 1
ATOM 661 N N . ASP A 1 83 ? 24.014 6.987 -16.923 1.00 87.88 83 ASP A N 1
ATOM 662 C CA . ASP A 1 83 ? 25.394 7.470 -16.835 1.00 87.88 83 ASP A CA 1
ATOM 663 C C . ASP A 1 83 ? 25.776 8.137 -18.162 1.00 87.88 83 ASP A C 1
ATOM 665 O O . ASP A 1 83 ? 25.870 7.494 -19.212 1.00 87.88 83 ASP A O 1
ATOM 669 N N . GLY A 1 84 ? 25.902 9.466 -18.136 1.00 84.69 84 GLY A N 1
ATOM 670 C CA . GLY A 1 84 ? 26.000 10.283 -19.345 1.00 84.69 84 GLY A CA 1
ATOM 671 C C . GLY A 1 84 ? 24.752 10.145 -20.222 1.00 84.69 84 GLY A C 1
ATOM 672 O O . GLY A 1 84 ? 23.673 10.581 -19.823 1.00 84.69 84 GLY A O 1
ATOM 673 N N . ASP A 1 85 ? 24.917 9.525 -21.394 1.00 81.75 85 ASP A N 1
ATOM 674 C CA . ASP A 1 85 ? 23.850 9.248 -22.371 1.00 81.75 85 ASP A CA 1
ATOM 675 C C . ASP A 1 85 ? 23.456 7.759 -22.421 1.00 81.75 85 ASP A C 1
ATOM 677 O O . ASP A 1 85 ? 22.711 7.338 -23.308 1.00 81.75 85 ASP A O 1
ATOM 681 N N . GLN A 1 86 ? 23.994 6.928 -21.523 1.00 88.56 86 GLN A N 1
ATOM 682 C CA . GLN A 1 86 ? 23.756 5.486 -21.517 1.00 88.56 86 GLN A CA 1
ATOM 683 C C . GLN A 1 86 ? 22.833 5.089 -20.368 1.00 88.56 86 GLN A C 1
ATOM 685 O O . GLN A 1 86 ? 23.076 5.419 -19.207 1.00 88.56 86 GLN A O 1
ATOM 690 N N . ALA A 1 87 ? 21.784 4.340 -20.702 1.00 91.12 87 ALA A N 1
ATOM 691 C CA . ALA A 1 87 ? 20.938 3.686 -19.717 1.00 91.12 87 ALA A CA 1
ATOM 692 C C . ALA A 1 87 ? 21.692 2.502 -19.099 1.00 91.12 87 ALA A C 1
ATOM 694 O O . ALA A 1 87 ? 22.139 1.600 -19.809 1.00 91.12 87 ALA A O 1
ATOM 695 N N . ILE A 1 88 ? 21.808 2.494 -17.776 1.00 93.69 88 ILE A N 1
ATOM 696 C CA . ILE A 1 88 ? 22.295 1.346 -17.019 1.00 93.69 88 ILE A CA 1
ATOM 697 C C . ILE A 1 88 ? 21.091 0.476 -16.689 1.00 93.69 88 ILE A C 1
ATOM 699 O O . ILE A 1 88 ? 20.163 0.896 -15.993 1.00 93.69 88 ILE A O 1
ATOM 703 N N . MET A 1 89 ? 21.116 -0.746 -17.205 1.00 95.62 89 MET A N 1
ATOM 704 C CA . MET A 1 89 ? 20.043 -1.711 -17.027 1.00 95.62 89 MET A CA 1
ATOM 705 C C . MET A 1 89 ? 20.171 -2.453 -15.691 1.00 95.62 89 MET A C 1
ATOM 707 O O . MET A 1 89 ? 21.272 -2.641 -15.173 1.00 95.62 89 MET A O 1
ATOM 711 N N . THR A 1 90 ? 19.045 -2.904 -15.146 1.00 95.06 90 THR A N 1
ATOM 712 C CA . THR A 1 90 ? 18.988 -3.785 -13.976 1.00 95.06 90 THR A CA 1
ATOM 713 C C . THR A 1 90 ? 18.102 -4.990 -14.244 1.00 95.06 90 THR A C 1
ATOM 715 O O . THR A 1 90 ? 17.070 -4.882 -14.907 1.00 95.06 90 THR A O 1
ATOM 718 N N . SER A 1 91 ? 18.480 -6.130 -13.669 1.00 95.56 91 SER A N 1
ATOM 719 C CA . SER A 1 91 ? 17.675 -7.351 -13.622 1.00 95.56 91 SER A CA 1
ATOM 720 C C . SER A 1 91 ? 17.267 -7.722 -12.191 1.00 95.56 91 SER A C 1
ATOM 722 O O . SER A 1 91 ? 16.880 -8.861 -11.928 1.00 95.56 91 SER A O 1
ATOM 724 N N . GLU A 1 92 ? 17.404 -6.797 -11.237 1.00 93.06 92 GLU A N 1
ATOM 725 C CA . GLU A 1 92 ? 17.062 -7.051 -9.837 1.00 93.06 92 GLU A CA 1
ATOM 726 C C . GLU A 1 92 ? 15.564 -7.333 -9.653 1.00 93.06 92 GLU A C 1
ATOM 728 O O . GLU A 1 92 ? 14.714 -6.891 -10.435 1.00 93.06 92 GLU A O 1
ATOM 733 N N . SER A 1 93 ? 15.232 -8.080 -8.600 1.00 94.06 93 SER A N 1
ATOM 734 C CA . SER A 1 93 ? 13.850 -8.213 -8.145 1.00 94.06 93 SER A CA 1
ATOM 735 C C . SER A 1 93 ? 13.318 -6.869 -7.643 1.00 94.06 93 SER A C 1
ATOM 737 O O . SER A 1 93 ? 14.072 -6.017 -7.173 1.00 94.06 93 SER A O 1
ATOM 739 N N . ALA A 1 94 ? 12.006 -6.681 -7.764 1.00 97.06 94 ALA A N 1
ATOM 740 C CA . ALA A 1 94 ? 11.339 -5.448 -7.378 1.00 97.06 94 ALA A CA 1
ATOM 741 C C . ALA A 1 94 ? 10.003 -5.745 -6.679 1.00 97.06 94 ALA A C 1
ATOM 743 O O . ALA A 1 94 ? 9.346 -6.739 -7.000 1.00 97.06 94 ALA A O 1
ATOM 744 N N . PRO A 1 95 ? 9.556 -4.881 -5.755 1.00 97.31 95 PRO A N 1
ATOM 745 C CA . PRO A 1 95 ? 8.244 -4.969 -5.117 1.00 97.31 95 PRO A CA 1
ATOM 746 C C . PRO A 1 95 ? 7.104 -4.518 -6.012 1.00 97.31 95 PRO A C 1
ATOM 748 O O . PRO A 1 95 ? 5.953 -4.861 -5.738 1.00 97.31 95 PRO A O 1
ATOM 751 N N . ALA A 1 96 ? 7.402 -3.753 -7.063 1.00 98.19 96 ALA A N 1
ATOM 752 C CA . ALA A 1 96 ? 6.392 -3.203 -7.943 1.00 98.19 96 ALA A CA 1
ATOM 753 C C . ALA A 1 96 ? 6.910 -2.931 -9.359 1.00 98.19 96 ALA A C 1
ATOM 755 O O . ALA A 1 96 ? 8.044 -2.487 -9.550 1.00 98.19 96 ALA A O 1
ATOM 756 N N . PHE A 1 97 ? 6.026 -3.122 -10.335 1.00 98.38 97 PHE A N 1
ATOM 757 C CA . PHE A 1 97 ? 6.226 -2.842 -11.750 1.00 98.38 97 PHE A CA 1
ATOM 758 C C . PHE A 1 97 ? 5.047 -2.042 -12.313 1.00 98.38 97 PHE A C 1
ATOM 760 O O . PHE A 1 97 ? 3.894 -2.285 -11.956 1.00 98.38 97 PHE A O 1
ATOM 767 N N . LEU A 1 98 ? 5.322 -1.132 -13.241 1.00 97.56 98 LEU A N 1
ATOM 768 C CA . LEU A 1 98 ? 4.348 -0.512 -14.132 1.00 97.56 98 LEU A CA 1
ATOM 769 C C . LEU A 1 98 ? 4.489 -1.142 -15.513 1.00 97.56 98 LEU A C 1
ATOM 771 O O . LEU A 1 98 ? 5.542 -1.041 -16.132 1.00 97.56 98 LEU A O 1
ATOM 775 N N . ILE A 1 99 ? 3.414 -1.736 -16.011 1.00 96.69 99 ILE A N 1
ATOM 776 C CA . ILE A 1 99 ? 3.316 -2.239 -17.379 1.00 96.69 99 ILE A CA 1
ATOM 777 C C . ILE A 1 99 ? 2.408 -1.289 -18.139 1.00 96.69 99 ILE A C 1
ATOM 779 O O . ILE A 1 99 ? 1.260 -1.081 -17.733 1.00 96.69 99 ILE A O 1
ATOM 783 N N . GLU A 1 100 ? 2.885 -0.735 -19.248 1.00 93.56 100 GLU A N 1
ATOM 784 C CA . GLU A 1 100 ? 2.087 0.192 -20.035 1.00 93.56 100 GLU A CA 1
ATOM 785 C C . GLU A 1 100 ? 2.241 0.073 -21.547 1.00 93.56 100 GLU A C 1
ATOM 787 O O . GLU A 1 100 ? 3.249 -0.389 -22.081 1.00 93.56 100 GLU A O 1
ATOM 792 N N . LYS A 1 101 ? 1.202 0.513 -22.254 1.00 92.44 101 LYS A N 1
ATOM 793 C CA . LYS A 1 101 ? 1.200 0.681 -23.705 1.00 92.44 101 LYS A CA 1
ATOM 794 C C . LYS A 1 101 ? 0.238 1.782 -24.099 1.00 92.44 101 LYS A C 1
ATOM 796 O O . LYS A 1 101 ? -0.913 1.783 -23.663 1.00 92.44 101 LYS A O 1
ATOM 801 N N . LYS A 1 102 ? 0.704 2.687 -24.955 1.00 89.75 102 LYS A N 1
ATOM 802 C CA . LYS A 1 102 ? -0.078 3.814 -25.465 1.00 89.75 102 LYS A CA 1
ATOM 803 C C . LYS A 1 102 ? -0.270 3.693 -26.975 1.00 89.75 102 LYS A C 1
ATOM 805 O O . LYS A 1 102 ? 0.662 3.887 -27.752 1.00 89.75 102 LYS A O 1
ATOM 810 N N . GLY A 1 103 ? -1.484 3.357 -27.394 1.00 86.88 103 GLY A N 1
ATOM 811 C CA . GLY A 1 103 ? -1.862 3.153 -28.787 1.00 86.88 103 GLY A CA 1
ATOM 812 C C . GLY A 1 103 ? -0.971 2.124 -29.487 1.00 86.88 103 GLY A C 1
ATOM 813 O O . GLY A 1 103 ? -0.835 0.983 -29.043 1.00 86.88 103 GLY A O 1
ATOM 814 N N . ALA A 1 104 ? -0.357 2.545 -30.593 1.00 83.50 104 ALA A N 1
ATOM 815 C CA . ALA A 1 104 ? 0.556 1.725 -31.389 1.00 83.50 104 ALA A CA 1
ATOM 816 C C . ALA A 1 104 ? 2.013 1.733 -30.882 1.00 83.50 104 ALA A C 1
ATOM 818 O O . ALA A 1 104 ? 2.871 1.126 -31.521 1.00 83.50 104 ALA A O 1
ATOM 819 N N . ALA A 1 105 ? 2.312 2.420 -29.773 1.00 84.81 105 ALA A N 1
ATOM 820 C CA . ALA A 1 105 ? 3.655 2.428 -29.204 1.00 84.81 105 ALA A CA 1
ATOM 821 C C . ALA A 1 105 ? 4.074 1.034 -28.713 1.00 84.81 105 ALA A C 1
ATOM 823 O O . ALA A 1 105 ? 3.240 0.166 -28.415 1.00 84.81 105 ALA A O 1
ATOM 824 N N . SER A 1 106 ? 5.388 0.839 -28.605 1.00 84.88 106 SER A N 1
ATOM 825 C CA . SER A 1 106 ? 5.959 -0.331 -27.946 1.00 84.88 106 SER A CA 1
ATOM 826 C C . SER A 1 106 ? 5.460 -0.422 -26.507 1.00 84.88 106 SER A C 1
ATOM 828 O O . SER A 1 106 ? 5.243 0.591 -25.843 1.00 84.88 106 SER A O 1
ATOM 830 N N . ALA A 1 107 ? 5.270 -1.652 -26.037 1.00 90.38 107 ALA A N 1
ATOM 831 C CA . ALA A 1 107 ? 5.003 -1.882 -24.629 1.00 90.38 107 ALA A CA 1
ATOM 832 C C . ALA A 1 107 ? 6.228 -1.467 -23.813 1.00 90.38 107 ALA A C 1
ATOM 834 O O . ALA A 1 107 ? 7.354 -1.785 -24.196 1.00 90.38 107 ALA A O 1
ATOM 835 N N . ALA A 1 108 ? 5.991 -0.778 -22.709 1.00 92.56 108 ALA A N 1
ATOM 836 C CA . ALA A 1 108 ? 7.015 -0.419 -21.752 1.00 92.56 108 ALA A CA 1
ATOM 837 C C . ALA A 1 108 ? 6.740 -1.129 -20.428 1.00 92.56 108 ALA A C 1
ATOM 839 O O . ALA A 1 108 ? 5.587 -1.349 -20.043 1.00 92.56 108 ALA A O 1
ATOM 840 N N . CYS A 1 109 ? 7.817 -1.499 -19.747 1.00 96.06 109 CYS A N 1
ATOM 841 C CA . CYS A 1 109 ? 7.761 -1.994 -18.389 1.00 96.06 109 CYS A CA 1
ATOM 842 C C . CYS A 1 109 ? 8.778 -1.241 -17.549 1.00 96.06 109 CYS A C 1
ATOM 844 O O . CYS A 1 109 ? 9.907 -1.036 -17.994 1.00 96.06 109 CYS A O 1
ATOM 846 N N . TYR A 1 110 ? 8.360 -0.837 -16.354 1.00 96.75 110 TYR A N 1
ATOM 847 C CA . TYR A 1 110 ? 9.197 -0.096 -15.429 1.00 96.75 110 TYR A CA 1
ATOM 848 C C . TYR A 1 110 ? 9.156 -0.713 -14.041 1.00 96.75 110 TYR A C 1
ATOM 850 O O . TYR A 1 110 ? 8.072 -0.996 -13.534 1.00 96.75 110 TYR A O 1
ATOM 858 N N . ARG A 1 111 ? 10.302 -0.849 -13.382 1.00 97.81 111 ARG A N 1
ATOM 859 C CA . ARG A 1 111 ? 10.378 -1.076 -11.935 1.00 97.81 111 ARG A CA 1
ATOM 860 C C . ARG A 1 111 ? 9.983 0.208 -11.207 1.00 97.81 111 ARG A C 1
ATOM 862 O O . ARG A 1 111 ? 10.436 1.296 -11.556 1.00 97.81 111 ARG A O 1
ATOM 869 N N . LEU A 1 112 ? 9.138 0.096 -10.186 1.00 97.69 112 LEU A N 1
ATOM 870 C CA . LEU A 1 112 ? 8.725 1.227 -9.337 1.00 97.69 112 LEU A CA 1
ATOM 871 C C . LEU A 1 112 ? 9.408 1.224 -7.960 1.00 97.69 112 LEU A C 1
ATOM 873 O O . LEU A 1 112 ? 9.082 2.038 -7.101 1.00 97.69 112 LEU A O 1
ATOM 877 N N . GLY A 1 113 ? 10.344 0.302 -7.762 1.00 96.62 113 GLY A N 1
ATOM 878 C CA . GLY A 1 113 ? 11.275 0.271 -6.647 1.00 96.62 113 GLY A CA 1
ATOM 879 C C . GLY A 1 113 ? 12.282 -0.863 -6.819 1.00 96.62 113 GLY A C 1
ATOM 880 O O . GLY A 1 113 ? 12.051 -1.766 -7.627 1.00 96.62 113 GLY A O 1
ATOM 881 N N . LEU A 1 114 ? 13.377 -0.833 -6.066 1.00 94.19 114 LEU A N 1
ATOM 882 C CA . LEU A 1 114 ? 14.267 -1.990 -5.908 1.00 94.19 114 LEU A CA 1
ATOM 883 C C . LEU A 1 114 ? 13.801 -2.889 -4.763 1.00 94.19 114 LEU A C 1
ATOM 885 O O . LEU A 1 114 ? 12.824 -2.599 -4.074 1.00 94.19 114 LEU A O 1
ATOM 889 N N . GLN A 1 115 ? 14.543 -3.975 -4.557 1.00 93.56 115 GLN A N 1
ATOM 890 C CA . GLN A 1 115 ? 14.309 -5.011 -3.559 1.00 93.56 115 GLN A CA 1
ATOM 891 C C . GLN A 1 115 ? 13.797 -4.458 -2.219 1.00 93.56 115 GLN A C 1
ATOM 893 O O . GLN A 1 115 ? 14.523 -3.755 -1.506 1.00 93.56 115 GLN A O 1
ATOM 898 N N . ALA A 1 116 ? 12.573 -4.826 -1.841 1.00 89.88 116 ALA A N 1
ATOM 899 C CA . ALA A 1 116 ? 11.918 -4.382 -0.609 1.00 89.88 116 ALA A CA 1
ATOM 900 C C . ALA A 1 116 ? 12.560 -4.954 0.663 1.00 89.88 116 ALA A C 1
ATOM 902 O O . ALA A 1 116 ? 12.260 -4.490 1.757 1.00 89.88 116 ALA A O 1
ATOM 903 N N . ASN A 1 117 ? 13.448 -5.948 0.535 1.00 83.06 117 ASN A N 1
ATOM 904 C CA . ASN A 1 117 ? 14.246 -6.491 1.639 1.00 83.06 117 ASN A CA 1
ATOM 905 C C . ASN A 1 117 ? 15.467 -5.614 2.000 1.00 83.06 117 ASN A C 1
ATOM 907 O O . ASN A 1 117 ? 16.164 -5.914 2.971 1.00 83.06 117 ASN A O 1
ATOM 911 N N . GLN A 1 118 ? 15.714 -4.523 1.270 1.00 84.50 118 GLN A N 1
ATOM 912 C CA . GLN A 1 118 ? 16.717 -3.522 1.618 1.00 84.50 118 GLN A CA 1
ATOM 913 C C . GLN A 1 118 ? 16.039 -2.297 2.236 1.00 84.50 118 GLN A C 1
ATOM 915 O O . GLN A 1 118 ? 15.210 -1.648 1.604 1.00 84.50 118 GLN A O 1
ATOM 920 N N . GLN A 1 119 ? 16.458 -1.920 3.447 1.00 74.56 119 GLN A N 1
ATOM 921 C CA . GLN A 1 119 ? 15.802 -0.874 4.248 1.00 74.56 119 GLN A CA 1
ATOM 922 C C . GLN A 1 119 ? 15.716 0.491 3.548 1.00 74.56 119 GLN A C 1
ATOM 924 O O . GLN A 1 119 ? 14.836 1.288 3.836 1.00 74.56 119 GLN A O 1
ATOM 929 N N . LYS A 1 120 ? 16.646 0.783 2.635 1.00 87.50 120 LYS A N 1
ATOM 930 C CA . LYS A 1 120 ? 16.669 2.040 1.875 1.00 87.50 120 LYS A CA 1
ATOM 931 C C . LYS A 1 120 ? 15.642 2.102 0.732 1.00 87.50 120 LYS A C 1
ATOM 933 O O . LYS A 1 120 ? 15.368 3.193 0.244 1.00 87.50 120 LYS A O 1
ATOM 938 N N . ASN A 1 121 ? 15.110 0.954 0.305 1.00 92.62 121 ASN A N 1
ATOM 939 C CA . ASN A 1 121 ? 14.249 0.831 -0.876 1.00 92.62 121 ASN A CA 1
ATOM 940 C C . ASN A 1 121 ? 12.760 0.725 -0.514 1.00 92.62 121 ASN A C 1
ATOM 942 O O . ASN A 1 121 ? 11.902 0.725 -1.398 1.00 92.62 121 ASN A O 1
ATOM 946 N N . MET A 1 122 ? 12.447 0.591 0.777 1.00 94.25 122 MET A N 1
ATOM 947 C CA . MET A 1 122 ? 11.083 0.530 1.276 1.00 94.25 122 MET A CA 1
ATOM 948 C C . MET A 1 122 ? 10.965 1.288 2.591 1.00 94.25 122 MET A C 1
ATOM 950 O O . MET A 1 122 ? 11.719 1.036 3.528 1.00 94.25 122 MET A O 1
ATOM 954 N N . ASP A 1 123 ? 9.967 2.157 2.669 1.00 93.38 123 ASP A N 1
ATOM 955 C CA . ASP A 1 123 ? 9.594 2.852 3.892 1.00 93.38 123 ASP A CA 1
ATOM 956 C C . ASP A 1 123 ? 8.116 2.621 4.208 1.00 93.38 123 ASP A C 1
ATOM 958 O O . ASP A 1 123 ? 7.284 2.495 3.304 1.00 93.38 123 ASP A O 1
ATOM 962 N N . VAL A 1 124 ? 7.791 2.549 5.496 1.00 94.69 124 VAL A N 1
ATOM 963 C CA . VAL A 1 124 ? 6.411 2.442 5.970 1.00 94.69 124 VAL A CA 1
ATOM 964 C C . VAL A 1 124 ? 6.166 3.564 6.960 1.00 94.69 124 VAL A C 1
ATOM 966 O O . VAL A 1 124 ? 6.820 3.648 7.997 1.00 94.69 124 VAL A O 1
ATOM 969 N N . GLU A 1 125 ? 5.188 4.403 6.654 1.00 95.50 125 GLU A N 1
ATOM 970 C CA . GLU A 1 125 ? 4.824 5.576 7.442 1.00 95.50 125 GLU A CA 1
ATOM 971 C C . GLU A 1 125 ? 3.325 5.571 7.769 1.00 95.50 125 GLU A C 1
ATOM 973 O O . GLU A 1 125 ? 2.539 4.799 7.215 1.00 95.50 125 GLU A O 1
ATOM 978 N N . LEU A 1 126 ? 2.912 6.445 8.686 1.00 96.94 126 LEU A N 1
ATOM 979 C CA . LEU A 1 126 ? 1.497 6.636 8.997 1.00 96.94 126 LEU A CA 1
ATOM 980 C C . LEU A 1 126 ? 0.766 7.272 7.809 1.00 96.94 126 LEU A C 1
ATOM 982 O O . LEU A 1 126 ? 1.284 8.185 7.170 1.00 96.94 126 LEU A O 1
ATOM 986 N N . TYR A 1 127 ? -0.468 6.830 7.558 1.00 96.94 127 TYR A N 1
ATOM 987 C CA . TYR A 1 127 ? -1.346 7.448 6.558 1.00 96.94 127 TYR A CA 1
ATOM 988 C C . TYR A 1 127 ? -1.603 8.924 6.884 1.00 96.94 127 TYR A C 1
ATOM 990 O O . TYR A 1 127 ? -1.560 9.777 5.999 1.00 96.94 127 TYR A O 1
ATOM 998 N N . ASP A 1 128 ? -1.841 9.206 8.166 1.00 95.25 128 ASP A N 1
ATOM 999 C CA . ASP A 1 128 ? -1.952 10.544 8.730 1.00 95.25 128 ASP A CA 1
ATOM 1000 C C . ASP A 1 128 ? -1.209 10.573 10.073 1.00 95.25 128 ASP A C 1
ATOM 1002 O O . ASP A 1 128 ? -1.476 9.778 10.975 1.00 95.25 128 ASP A O 1
ATOM 1006 N N . VAL A 1 129 ? -0.246 11.483 10.212 1.00 92.56 129 VAL A N 1
ATOM 1007 C CA . VAL A 1 129 ? 0.537 11.640 11.448 1.00 92.56 129 VAL A CA 1
ATOM 1008 C C . VAL A 1 129 ? -0.275 12.253 12.592 1.00 92.56 129 VAL A C 1
ATOM 1010 O O . VAL A 1 129 ? 0.095 12.102 13.757 1.00 92.56 129 VAL A O 1
ATOM 1013 N N . THR A 1 130 ? -1.362 12.960 12.276 1.00 92.56 130 THR A N 1
ATOM 1014 C CA . THR A 1 130 ? -2.259 13.596 13.250 1.00 92.56 130 THR A CA 1
ATOM 1015 C C . THR A 1 130 ? -3.322 12.635 13.770 1.00 92.56 130 THR A C 1
ATOM 1017 O O . THR A 1 130 ? -3.735 12.759 14.924 1.00 92.56 130 THR A O 1
ATOM 1020 N N . ASP A 1 131 ? -3.690 11.637 12.965 1.00 93.56 131 ASP A N 1
ATOM 1021 C CA . ASP A 1 131 ? -4.532 10.516 13.372 1.00 93.56 131 ASP A CA 1
ATOM 1022 C C . ASP A 1 131 ? -3.886 9.175 12.984 1.00 93.56 131 ASP A C 1
ATOM 1024 O O . ASP A 1 131 ? -4.199 8.576 11.948 1.00 93.56 131 ASP A O 1
ATOM 1028 N N . PRO A 1 132 ? -3.009 8.652 13.858 1.00 94.69 132 PRO A N 1
ATOM 1029 C CA . PRO A 1 132 ? -2.355 7.373 13.645 1.00 94.69 132 PRO A CA 1
ATOM 1030 C C . PRO A 1 132 ? -3.291 6.159 13.631 1.00 94.69 132 PRO A C 1
ATOM 1032 O O . PRO A 1 132 ? -2.778 5.049 13.582 1.00 94.69 132 PRO A O 1
ATOM 1035 N N . ALA A 1 133 ? -4.616 6.305 13.754 1.00 95.19 133 ALA A N 1
ATOM 1036 C CA . ALA A 1 133 ? -5.561 5.207 13.544 1.00 95.19 133 ALA A CA 1
ATOM 1037 C C . ALA A 1 133 ? -5.996 5.066 12.075 1.00 95.19 133 ALA A C 1
ATOM 1039 O O . ALA A 1 133 ? -6.600 4.057 11.709 1.00 95.19 133 ALA A O 1
ATOM 1040 N N . MET A 1 134 ? -5.686 6.051 11.221 1.00 96.06 134 MET A N 1
ATOM 1041 C CA . MET A 1 134 ? -6.193 6.103 9.847 1.00 96.06 134 MET A CA 1
ATOM 1042 C C . MET A 1 134 ? -5.565 5.084 8.895 1.00 96.06 134 MET A C 1
ATOM 1044 O O . MET A 1 134 ? -6.168 4.808 7.859 1.00 96.06 134 MET A O 1
ATOM 1048 N N . GLY A 1 135 ? -4.403 4.515 9.213 1.00 96.81 135 GLY A N 1
ATOM 1049 C CA . GLY A 1 135 ? -3.736 3.496 8.401 1.00 96.81 135 GLY A CA 1
ATOM 1050 C C . GLY A 1 135 ? -2.267 3.804 8.127 1.00 96.81 135 GLY A C 1
ATOM 1051 O O . GLY A 1 135 ? -1.627 4.542 8.878 1.00 96.81 135 GLY A O 1
ATOM 1052 N N . VAL A 1 136 ? -1.738 3.268 7.025 1.00 97.62 136 VAL A N 1
ATOM 1053 C CA . VAL A 1 136 ? -0.315 3.359 6.658 1.00 97.62 136 VAL A CA 1
ATOM 1054 C C . VAL A 1 136 ? -0.102 3.709 5.184 1.00 97.62 136 VAL A C 1
ATOM 1056 O O . VAL A 1 136 ? -0.920 3.372 4.326 1.00 97.62 136 VAL A O 1
ATOM 1059 N N . ASN A 1 137 ? 1.036 4.325 4.872 1.00 97.62 137 ASN A N 1
ATOM 1060 C CA . ASN A 1 137 ? 1.575 4.396 3.516 1.00 97.62 137 ASN A CA 1
ATOM 1061 C C . ASN A 1 137 ? 2.814 3.504 3.426 1.00 97.62 137 ASN A C 1
ATOM 1063 O O . ASN A 1 137 ? 3.675 3.547 4.300 1.00 97.62 137 ASN A O 1
ATOM 1067 N N . ILE A 1 138 ? 2.916 2.727 2.351 1.00 97.06 138 ILE A N 1
ATOM 1068 C CA . ILE A 1 138 ? 4.106 1.934 2.029 1.00 97.06 138 ILE A CA 1
ATOM 1069 C C . ILE A 1 138 ? 4.727 2.539 0.782 1.00 97.06 138 ILE A C 1
ATOM 1071 O O . ILE A 1 138 ? 4.074 2.577 -0.261 1.00 97.06 138 ILE A O 1
ATOM 1075 N N . LYS A 1 139 ? 5.961 3.021 0.879 1.00 97.12 139 LYS A N 1
ATOM 1076 C CA . LYS A 1 139 ? 6.682 3.638 -0.230 1.00 97.12 139 LYS A CA 1
ATOM 1077 C C . LYS A 1 139 ? 7.815 2.735 -0.691 1.00 97.12 139 LYS A C 1
ATOM 1079 O O . LYS A 1 139 ? 8.712 2.438 0.087 1.00 97.12 139 LYS A O 1
ATOM 1084 N N . TYR A 1 140 ? 7.793 2.363 -1.963 1.00 97.88 140 TYR A N 1
ATOM 1085 C CA . TYR A 1 140 ? 8.889 1.713 -2.669 1.00 97.88 140 TYR A CA 1
ATOM 1086 C C . TYR A 1 140 ? 9.682 2.754 -3.455 1.00 97.88 140 TYR A C 1
ATOM 1088 O O . TYR A 1 140 ? 9.095 3.598 -4.137 1.00 97.88 140 TYR A O 1
ATOM 1096 N N . THR A 1 141 ? 11.003 2.719 -3.336 1.00 96.50 141 THR A N 1
ATOM 1097 C CA . THR A 1 141 ? 11.924 3.708 -3.910 1.00 96.50 141 THR A CA 1
ATOM 1098 C C . THR A 1 141 ? 13.000 3.046 -4.758 1.00 96.50 141 THR A C 1
ATOM 1100 O O . THR A 1 141 ? 13.131 1.822 -4.779 1.00 96.50 141 THR A O 1
ATOM 1103 N N . GLU A 1 142 ? 13.776 3.877 -5.459 1.00 95.56 142 GLU A N 1
ATOM 1104 C CA . GLU A 1 142 ? 14.857 3.438 -6.345 1.00 95.56 142 GLU A CA 1
ATOM 1105 C C . GLU A 1 142 ? 14.354 2.644 -7.566 1.00 95.56 142 GLU A C 1
ATOM 1107 O O . GLU A 1 142 ? 15.023 1.752 -8.055 1.00 95.56 142 GLU A O 1
ATOM 1112 N N . GLY A 1 143 ? 13.174 2.941 -8.112 1.00 96.88 143 GLY A N 1
ATOM 1113 C CA . GLY A 1 143 ? 12.727 2.326 -9.365 1.00 96.88 143 GLY A CA 1
ATOM 1114 C C . GLY A 1 143 ? 13.587 2.696 -10.581 1.00 96.88 143 GLY A C 1
ATOM 1115 O O . GLY A 1 143 ? 14.705 3.204 -10.480 1.00 96.88 143 GLY A O 1
ATOM 1116 N N . ASP A 1 144 ? 13.042 2.463 -11.768 1.00 96.56 144 ASP A N 1
ATOM 1117 C CA . ASP A 1 144 ? 13.700 2.856 -13.013 1.00 96.56 144 ASP A CA 1
ATOM 1118 C C . ASP A 1 144 ? 13.845 4.362 -13.146 1.00 96.56 144 ASP A C 1
ATOM 1120 O O . ASP A 1 144 ? 13.064 5.122 -12.566 1.00 96.56 144 ASP A O 1
ATOM 1124 N N . TYR A 1 145 ? 14.807 4.812 -13.949 1.00 94.25 145 TYR A N 1
ATOM 1125 C CA . TYR A 1 145 ? 14.981 6.240 -14.128 1.00 94.25 145 TYR A CA 1
ATOM 1126 C C . TYR A 1 145 ? 13.767 6.852 -14.833 1.00 94.25 145 TYR A C 1
ATOM 1128 O O . TYR A 1 145 ? 13.085 6.259 -15.673 1.00 94.25 145 TYR A O 1
ATOM 1136 N N . CYS A 1 146 ? 13.513 8.106 -14.515 1.00 93.81 146 CYS A N 1
ATOM 1137 C CA . CYS A 1 146 ? 12.491 8.929 -15.112 1.00 93.81 146 CYS A CA 1
ATOM 1138 C C . CYS A 1 146 ? 12.998 10.362 -15.220 1.00 93.81 146 CYS A C 1
ATOM 1140 O O . CYS A 1 146 ? 13.840 10.823 -14.443 1.00 93.81 146 CYS A O 1
ATOM 1142 N N . CYS A 1 147 ? 12.467 11.070 -16.209 1.00 92.38 147 CYS A N 1
ATOM 1143 C CA . CYS A 1 147 ? 12.719 12.485 -16.373 1.00 92.38 147 CYS A CA 1
ATOM 1144 C C . CYS A 1 147 ? 11.542 13.279 -15.782 1.00 92.38 147 CYS A C 1
ATOM 1146 O O . CYS A 1 147 ? 10.457 13.273 -16.371 1.00 92.38 147 CYS A O 1
ATOM 1148 N N . PRO A 1 148 ? 11.723 13.980 -14.644 1.00 89.94 148 PRO A N 1
ATOM 1149 C CA . PRO A 1 148 ? 10.649 14.756 -14.020 1.00 89.94 148 PRO A CA 1
ATOM 1150 C C . PRO A 1 148 ? 10.269 16.031 -14.796 1.00 89.94 148 PRO A C 1
ATOM 1152 O O . PRO A 1 148 ? 9.342 16.740 -14.405 1.00 89.94 148 PRO A O 1
ATOM 1155 N N . TYR A 1 149 ? 10.977 16.332 -15.886 1.00 89.06 149 TYR A N 1
ATOM 1156 C CA . TYR A 1 149 ? 10.764 17.484 -16.759 1.00 89.06 149 TYR A CA 1
ATOM 1157 C C . TYR A 1 149 ? 10.449 17.019 -18.190 1.00 89.06 149 TYR A C 1
ATOM 1159 O O . TYR A 1 149 ? 10.459 15.829 -18.488 1.00 89.06 149 TYR A O 1
ATOM 1167 N N . HIS A 1 150 ? 10.181 17.947 -19.111 1.00 83.62 150 HIS A N 1
ATOM 1168 C CA . HIS A 1 150 ? 9.984 17.583 -20.521 1.00 83.62 150 HIS A CA 1
ATOM 1169 C C . HIS A 1 150 ? 11.251 17.011 -21.175 1.00 83.62 150 HIS A C 1
ATOM 1171 O O . HIS A 1 150 ? 11.154 16.198 -22.091 1.00 83.62 150 HIS A O 1
ATOM 1177 N N . GLN A 1 151 ? 12.423 17.452 -20.718 1.00 86.94 151 GLN A N 1
ATOM 1178 C CA . GLN A 1 151 ? 13.743 16.986 -21.135 1.00 86.94 151 GLN A CA 1
ATOM 1179 C C . GLN A 1 151 ? 14.673 17.057 -19.923 1.00 86.94 151 GLN A C 1
ATOM 1181 O O . GLN A 1 151 ? 14.557 17.997 -19.135 1.00 86.94 151 GLN A O 1
ATOM 1186 N N . CYS A 1 152 ? 15.559 16.072 -19.773 1.00 87.25 152 CYS A N 1
ATOM 1187 C CA . CYS A 1 152 ? 16.473 15.983 -18.639 1.00 87.25 152 CYS A CA 1
ATOM 1188 C C . CYS A 1 152 ? 17.914 15.827 -19.098 1.00 87.25 152 CYS A C 1
ATOM 1190 O O . CYS A 1 152 ? 18.217 14.989 -19.946 1.00 87.25 152 CYS A O 1
ATOM 1192 N N . GLU A 1 153 ? 18.797 16.597 -18.474 1.00 87.12 153 GLU A N 1
ATOM 1193 C CA . GLU A 1 153 ? 20.231 16.320 -18.432 1.00 87.12 153 GLU A CA 1
ATOM 1194 C C . GLU A 1 153 ? 20.510 15.181 -17.433 1.00 87.12 153 GLU A C 1
ATOM 1196 O O . GLU A 1 153 ? 19.681 14.890 -16.566 1.00 87.12 153 GLU A O 1
ATOM 1201 N N . SER A 1 154 ? 21.678 14.535 -17.517 1.00 83.31 154 SER A N 1
ATOM 1202 C CA . SER A 1 154 ? 21.991 13.316 -16.748 1.00 83.31 154 SER A CA 1
ATOM 1203 C C . SER A 1 154 ? 21.774 13.466 -15.230 1.00 83.31 154 SER A C 1
ATOM 1205 O O . SER A 1 154 ? 21.286 12.546 -14.586 1.00 83.31 154 SER A O 1
ATOM 1207 N N . TYR A 1 155 ? 22.048 14.643 -14.650 1.00 84.69 155 TYR A N 1
ATOM 1208 C CA . TYR A 1 155 ? 21.860 14.908 -13.211 1.00 84.69 155 TYR A CA 1
ATOM 1209 C C . TYR A 1 155 ? 20.409 15.218 -12.801 1.00 84.69 155 TYR A C 1
ATOM 1211 O O . TYR A 1 155 ? 20.121 15.357 -11.612 1.00 84.69 155 TYR A O 1
ATOM 1219 N N . GLN A 1 156 ? 19.507 15.401 -13.765 1.00 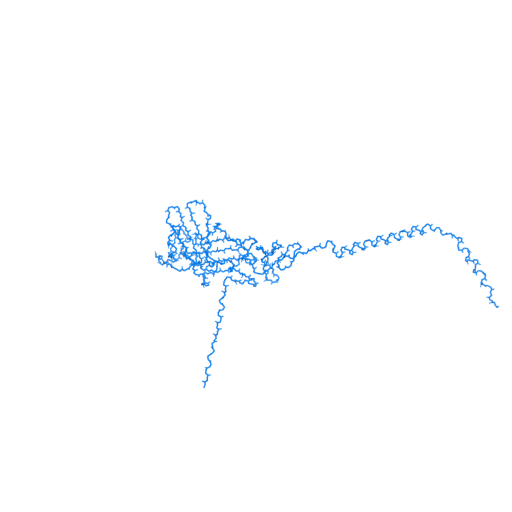90.50 156 GLN A N 1
ATOM 1220 C CA . GLN A 1 156 ? 18.098 15.721 -13.521 1.00 90.50 156 GLN A CA 1
ATOM 1221 C C . GLN A 1 156 ? 17.218 14.472 -13.494 1.00 90.50 156 GLN A C 1
ATOM 1223 O O . GLN A 1 156 ? 16.082 14.546 -13.017 1.00 90.50 156 GLN A O 1
ATOM 1228 N N . TYR A 1 157 ? 17.730 13.345 -13.995 1.00 91.19 157 TYR A N 1
ATOM 1229 C CA . TYR A 1 157 ? 17.059 12.061 -13.877 1.00 91.19 157 TYR A CA 1
ATOM 1230 C C . TYR A 1 157 ? 16.872 11.687 -12.411 1.00 91.19 157 TYR A C 1
ATOM 1232 O O . TYR A 1 157 ? 17.719 11.941 -11.554 1.00 91.19 157 TYR A O 1
ATOM 1240 N N . ARG A 1 158 ? 15.720 11.087 -12.136 1.00 92.94 158 ARG A N 1
ATOM 1241 C CA . ARG A 1 158 ? 15.340 10.567 -10.824 1.00 92.94 158 ARG A CA 1
ATOM 1242 C C . ARG A 1 158 ? 14.868 9.138 -10.978 1.00 92.94 158 ARG A C 1
ATOM 1244 O O . ARG A 1 158 ? 14.567 8.714 -12.084 1.00 92.94 158 ARG A O 1
ATOM 1251 N N . GLN A 1 159 ? 14.758 8.421 -9.879 1.00 94.56 159 GLN A N 1
ATOM 1252 C CA . GLN A 1 159 ? 14.188 7.086 -9.852 1.00 94.56 159 GLN A CA 1
ATOM 1253 C C . GLN A 1 159 ? 12.677 7.161 -9.647 1.00 94.56 159 GLN A C 1
ATOM 1255 O O . GLN A 1 159 ? 12.182 7.979 -8.865 1.00 94.56 159 GLN A O 1
ATOM 1260 N N . LYS A 1 160 ? 11.943 6.286 -10.333 1.00 96.62 160 LYS A N 1
ATOM 1261 C CA . LYS A 1 160 ? 10.510 6.102 -10.119 1.00 96.62 160 LYS A CA 1
ATOM 1262 C C . LYS A 1 160 ? 10.247 5.592 -8.705 1.00 96.62 160 LYS A C 1
ATOM 1264 O O . LYS A 1 160 ? 11.062 4.871 -8.127 1.00 96.62 160 LYS A O 1
ATOM 1269 N N . SER A 1 161 ? 9.089 5.942 -8.158 1.00 97.50 161 SER A N 1
ATOM 1270 C CA . SER A 1 161 ? 8.647 5.454 -6.853 1.00 97.50 161 SER A CA 1
ATOM 1271 C C . SER A 1 161 ? 7.165 5.091 -6.859 1.00 97.50 161 SER A C 1
ATOM 1273 O O . SER A 1 161 ? 6.374 5.674 -7.607 1.00 97.50 161 SER A O 1
ATOM 1275 N N . LEU A 1 162 ? 6.777 4.127 -6.024 1.00 98.44 162 LEU A N 1
ATOM 1276 C CA . LEU A 1 162 ? 5.378 3.778 -5.781 1.00 98.44 162 LEU A CA 1
ATOM 1277 C C . LEU A 1 162 ? 5.052 3.913 -4.298 1.00 98.44 162 LEU A C 1
ATOM 1279 O O . LEU A 1 162 ? 5.601 3.192 -3.473 1.00 98.44 162 LEU A O 1
ATOM 1283 N N . THR A 1 163 ? 4.073 4.749 -3.979 1.00 98.44 163 THR A N 1
ATOM 1284 C CA . THR A 1 163 ? 3.422 4.773 -2.672 1.00 98.44 163 THR A CA 1
ATOM 1285 C C . THR A 1 163 ? 2.080 4.055 -2.749 1.00 98.44 163 THR A C 1
ATOM 1287 O O . THR A 1 163 ? 1.183 4.450 -3.493 1.00 98.44 163 THR A O 1
ATOM 1290 N N . VAL A 1 164 ? 1.902 3.016 -1.943 1.00 98.25 164 VAL A N 1
ATOM 1291 C CA . VAL A 1 164 ? 0.609 2.364 -1.736 1.00 98.25 164 VAL A CA 1
ATOM 1292 C C . VAL A 1 164 ? 0.048 2.826 -0.397 1.00 98.25 164 VAL A C 1
ATOM 1294 O O . VAL A 1 164 ? 0.527 2.438 0.668 1.00 98.25 164 VAL A O 1
ATOM 1297 N N . SER A 1 165 ? -0.957 3.693 -0.456 1.00 98.06 165 SER A N 1
ATOM 1298 C CA . SER A 1 165 ? -1.650 4.235 0.708 1.00 98.06 165 SER A CA 1
ATOM 1299 C C . SER A 1 165 ? -2.818 3.338 1.087 1.00 98.06 165 SER A C 1
ATOM 1301 O O . SER A 1 165 ? -3.819 3.267 0.370 1.00 98.06 165 SER A O 1
ATOM 1303 N N . PHE A 1 166 ? -2.710 2.681 2.237 1.00 98.06 166 PHE A N 1
ATOM 1304 C CA . PHE A 1 166 ? -3.780 1.882 2.806 1.00 98.06 166 PHE A CA 1
ATOM 1305 C C . PHE A 1 166 ? -4.443 2.624 3.958 1.00 98.06 166 PHE A C 1
ATOM 1307 O O . PHE A 1 166 ? -3.865 2.806 5.029 1.00 98.06 166 PHE A O 1
ATOM 1314 N N . ARG A 1 167 ? -5.699 3.004 3.753 1.00 97.31 167 ARG A N 1
ATOM 1315 C CA . ARG A 1 167 ? -6.539 3.560 4.806 1.00 97.31 167 ARG A CA 1
ATOM 1316 C C . ARG A 1 167 ? -7.296 2.436 5.510 1.00 97.31 167 ARG A C 1
ATOM 1318 O O . ARG A 1 167 ? -7.942 1.616 4.853 1.00 97.31 167 ARG A O 1
ATOM 1325 N N . CYS A 1 168 ? -7.251 2.441 6.835 1.00 96.62 168 CYS A N 1
ATOM 1326 C CA . CYS A 1 168 ? -8.049 1.574 7.690 1.00 96.62 168 CYS A CA 1
ATOM 1327 C C . CYS A 1 168 ? -9.546 1.756 7.388 1.00 96.62 168 CYS A C 1
ATOM 1329 O O . CYS A 1 168 ? -10.050 2.883 7.352 1.00 96.62 168 CYS A O 1
ATOM 1331 N N . ALA A 1 169 ? -10.249 0.650 7.135 1.00 94.88 169 ALA A N 1
ATOM 1332 C CA . ALA A 1 169 ? -11.674 0.654 6.820 1.00 94.88 169 ALA A CA 1
ATOM 1333 C C . ALA A 1 169 ? -12.347 -0.684 7.154 1.00 94.88 169 ALA A C 1
ATOM 1335 O O . ALA A 1 169 ? -11.734 -1.744 7.038 1.00 94.88 169 ALA A O 1
ATOM 1336 N N . ASP A 1 170 ? -13.637 -0.625 7.481 1.00 92.19 170 ASP A N 1
ATOM 1337 C CA . ASP A 1 170 ? -14.473 -1.799 7.741 1.00 92.19 170 ASP A CA 1
ATOM 1338 C C . ASP A 1 170 ? -14.812 -2.581 6.470 1.00 92.19 170 ASP A C 1
ATOM 1340 O O . ASP A 1 170 ? -14.996 -2.001 5.397 1.00 92.19 170 ASP A O 1
ATOM 1344 N N . ALA A 1 171 ? -14.945 -3.903 6.603 1.00 87.69 171 ALA A N 1
ATOM 1345 C CA . ALA A 1 171 ? -15.445 -4.827 5.582 1.00 87.69 171 ALA A CA 1
ATOM 1346 C C . ALA A 1 171 ? -14.715 -4.764 4.224 1.00 87.69 171 ALA A C 1
ATOM 1348 O O . ALA A 1 171 ? -15.259 -5.168 3.192 1.00 87.69 171 ALA A O 1
ATOM 1349 N N . ARG A 1 172 ? -13.475 -4.263 4.197 1.00 91.50 172 ARG A N 1
ATOM 1350 C CA . ARG A 1 172 ? -12.626 -4.213 2.999 1.00 91.50 172 ARG A CA 1
ATOM 1351 C C . ARG A 1 172 ? -11.402 -5.090 3.195 1.00 91.50 172 ARG A C 1
ATOM 1353 O O . ARG A 1 172 ? -10.428 -4.670 3.802 1.00 91.50 172 ARG A O 1
ATOM 1360 N N . THR A 1 173 ? -11.444 -6.313 2.688 1.00 88.12 173 THR A N 1
ATOM 1361 C CA . THR A 1 173 ? -10.312 -7.251 2.771 1.00 88.12 173 THR A CA 1
ATOM 1362 C C . THR A 1 173 ? -9.476 -7.271 1.500 1.00 88.12 173 THR A C 1
ATOM 1364 O O . THR A 1 173 ? -8.269 -7.496 1.567 1.00 88.12 173 THR A O 1
ATOM 1367 N N . ASP A 1 174 ? -10.093 -6.973 0.358 1.00 91.31 174 ASP A N 1
ATOM 1368 C CA . ASP A 1 174 ? -9.471 -7.124 -0.953 1.00 91.31 174 ASP A CA 1
ATOM 1369 C C . ASP A 1 174 ? -8.964 -5.796 -1.521 1.00 91.31 174 ASP A C 1
ATOM 1371 O O . ASP A 1 174 ? -9.558 -4.734 -1.321 1.00 91.31 174 ASP A O 1
ATOM 1375 N N . ILE A 1 175 ? -7.873 -5.874 -2.284 1.00 95.12 175 ILE A N 1
ATOM 1376 C CA . ILE A 1 175 ? -7.396 -4.775 -3.125 1.00 95.12 175 ILE A CA 1
ATOM 1377 C C . ILE A 1 175 ? -8.148 -4.844 -4.465 1.00 95.12 175 ILE A C 1
ATOM 1379 O O . ILE A 1 175 ? -8.165 -5.909 -5.090 1.00 95.12 175 ILE A O 1
ATOM 1383 N N . PRO A 1 176 ? -8.775 -3.746 -4.928 1.00 95.06 176 PRO A N 1
ATOM 1384 C CA . PRO A 1 176 ? -9.515 -3.742 -6.181 1.00 95.06 176 PRO A CA 1
ATOM 1385 C C . PRO A 1 176 ? -8.585 -3.966 -7.378 1.00 95.06 176 PRO A C 1
ATOM 1387 O O . PRO A 1 176 ? -7.478 -3.439 -7.435 1.00 95.06 176 PRO A O 1
ATOM 1390 N N . THR A 1 177 ? -9.069 -4.686 -8.390 1.00 96.19 177 THR A N 1
ATOM 1391 C CA . THR A 1 177 ? -8.319 -4.941 -9.635 1.00 96.19 177 THR A CA 1
ATOM 1392 C C . THR A 1 177 ? -8.241 -3.724 -10.557 1.00 96.19 177 THR A C 1
ATOM 1394 O O . THR A 1 177 ? -7.598 -3.786 -11.604 1.00 96.19 177 THR A O 1
ATOM 1397 N N . MET A 1 178 ? -8.937 -2.636 -10.217 1.00 95.81 178 MET A N 1
ATOM 1398 C CA . MET A 1 178 ? -8.954 -1.392 -10.977 1.00 95.81 178 MET A CA 1
ATOM 1399 C C . MET A 1 178 ? -8.986 -0.188 -10.031 1.00 95.81 178 MET A C 1
ATOM 1401 O O . MET A 1 178 ? -9.763 -0.183 -9.076 1.00 95.81 178 MET A O 1
ATOM 1405 N N . SER A 1 179 ? -8.151 0.820 -10.283 1.00 96.19 179 SER A N 1
ATOM 1406 C CA . SER A 1 179 ? -8.028 2.005 -9.423 1.00 96.19 179 SER A CA 1
ATOM 1407 C C . SER A 1 179 ? -7.624 3.249 -10.206 1.00 96.19 179 SER A C 1
ATOM 1409 O O . SER A 1 179 ? -7.021 3.169 -11.275 1.00 96.19 179 SER A O 1
ATOM 1411 N N . SER A 1 180 ? -7.924 4.423 -9.651 1.00 94.56 180 SER A N 1
ATOM 1412 C CA . SER A 1 180 ? -7.276 5.665 -10.071 1.00 94.56 180 SER A CA 1
ATOM 1413 C C . SER A 1 180 ? -5.859 5.711 -9.512 1.00 94.56 180 SER A C 1
ATOM 1415 O O . SER A 1 180 ? -5.573 5.106 -8.474 1.00 94.56 180 SER A O 1
ATOM 1417 N N . ILE A 1 181 ? -4.995 6.451 -10.195 1.00 95.00 181 ILE A N 1
ATOM 1418 C CA . ILE A 1 181 ? -3.625 6.712 -9.775 1.00 95.00 181 ILE A CA 1
ATOM 1419 C C . ILE A 1 181 ? -3.437 8.216 -9.619 1.00 95.00 181 ILE A C 1
ATOM 1421 O O . ILE A 1 181 ? -3.922 8.992 -10.444 1.00 95.00 181 ILE A O 1
ATOM 1425 N N . GLU A 1 182 ? -2.736 8.623 -8.571 1.00 96.31 182 GLU A N 1
ATOM 1426 C CA . GLU A 1 182 ? -2.174 9.964 -8.484 1.00 96.31 182 GLU A CA 1
ATOM 1427 C C . GLU A 1 182 ? -0.712 9.905 -8.923 1.00 96.31 182 GLU A C 1
ATOM 1429 O O . GLU A 1 182 ? 0.042 9.037 -8.483 1.00 96.31 182 GLU A O 1
ATOM 1434 N N . THR A 1 183 ? -0.317 10.810 -9.812 1.00 94.44 183 THR A N 1
ATOM 1435 C CA . THR A 1 183 ? 1.060 10.904 -10.299 1.00 94.44 183 THR A CA 1
ATOM 1436 C C . THR A 1 183 ? 1.611 12.295 -10.058 1.00 94.44 183 THR A C 1
ATOM 1438 O O . THR A 1 183 ? 0.915 13.285 -10.286 1.00 94.44 183 THR A O 1
ATOM 1441 N N . SER A 1 184 ? 2.880 12.384 -9.676 1.00 94.06 184 SER A N 1
ATOM 1442 C CA . SER A 1 184 ? 3.598 13.655 -9.556 1.00 94.06 184 SER A CA 1
ATOM 1443 C C . SER A 1 184 ? 4.972 13.578 -10.224 1.00 94.06 184 SER A C 1
ATOM 1445 O O . SER A 1 184 ? 5.391 12.508 -10.673 1.00 94.06 184 SER A O 1
ATOM 1447 N N . ASN A 1 185 ? 5.636 14.733 -10.363 1.00 90.69 185 ASN A N 1
ATOM 1448 C CA . ASN A 1 185 ? 6.953 14.848 -10.998 1.00 90.69 185 ASN A CA 1
ATOM 1449 C C . ASN A 1 185 ? 6.998 14.201 -12.394 1.00 90.69 185 ASN A C 1
ATOM 1451 O O . ASN A 1 185 ? 7.861 13.378 -12.665 1.00 90.69 185 ASN A O 1
ATOM 1455 N N . ASN A 1 186 ? 6.032 14.546 -13.256 1.00 90.25 186 ASN A N 1
ATOM 1456 C CA . ASN A 1 186 ? 5.925 14.024 -14.625 1.00 90.25 186 ASN A CA 1
ATOM 1457 C C . ASN A 1 186 ? 5.939 12.480 -14.694 1.00 90.25 186 ASN A C 1
ATOM 1459 O O . ASN A 1 186 ? 6.684 11.885 -15.466 1.00 90.25 186 ASN A O 1
ATOM 1463 N N . GLU A 1 187 ? 5.123 11.831 -13.855 1.00 91.38 187 GLU A N 1
ATOM 1464 C CA . GLU A 1 187 ? 4.999 10.364 -13.802 1.00 91.38 187 GLU A CA 1
ATOM 1465 C C . GLU A 1 187 ? 6.286 9.645 -13.342 1.00 91.38 187 GLU A C 1
ATOM 1467 O O . GLU A 1 187 ? 6.587 8.512 -13.744 1.00 91.38 187 GLU A O 1
ATOM 1472 N N . CYS A 1 188 ? 7.052 10.303 -12.470 1.00 95.12 188 CYS A N 1
ATOM 1473 C CA . CYS A 1 188 ? 8.107 9.681 -11.673 1.00 95.12 188 CYS A CA 1
ATOM 1474 C C . CYS A 1 188 ? 7.554 9.045 -10.393 1.00 95.12 188 CYS A C 1
ATOM 1476 O O . CYS A 1 188 ? 7.944 7.939 -10.033 1.00 95.12 188 CYS A O 1
ATOM 1478 N N . ASP A 1 189 ? 6.616 9.714 -9.728 1.00 96.94 189 ASP A N 1
ATOM 1479 C CA . ASP A 1 189 ? 6.074 9.259 -8.451 1.00 96.94 189 ASP A CA 1
ATOM 1480 C C . ASP A 1 189 ? 4.616 8.851 -8.619 1.00 96.94 189 ASP A C 1
ATOM 1482 O O . ASP A 1 189 ? 3.795 9.645 -9.086 1.00 96.94 189 ASP A O 1
ATOM 1486 N N . TYR A 1 190 ? 4.304 7.623 -8.221 1.00 97.62 190 TYR A N 1
ATOM 1487 C CA . TYR A 1 190 ? 2.992 7.000 -8.353 1.00 97.62 190 TYR A CA 1
ATOM 1488 C C . TYR A 1 190 ? 2.393 6.782 -6.973 1.00 97.62 190 TYR A C 1
ATOM 1490 O O . TYR A 1 190 ? 3.074 6.302 -6.070 1.00 97.62 190 TYR A O 1
ATOM 1498 N N . LYS A 1 191 ? 1.106 7.081 -6.803 1.00 98.25 191 LYS A N 1
ATOM 1499 C CA . LYS A 1 191 ? 0.406 6.864 -5.540 1.00 98.25 191 LYS A CA 1
ATOM 1500 C C . LYS A 1 191 ? -0.962 6.221 -5.737 1.00 98.25 191 LYS A C 1
ATOM 1502 O O . LYS A 1 191 ? -1.844 6.779 -6.393 1.00 98.25 191 LYS A O 1
ATOM 1507 N N . LEU A 1 192 ? -1.118 5.030 -5.164 1.00 97.94 192 LEU A N 1
ATOM 1508 C CA . LEU A 1 192 ? -2.358 4.256 -5.133 1.00 97.94 192 LEU A CA 1
ATOM 1509 C C . LEU A 1 192 ? -3.040 4.409 -3.776 1.00 97.94 192 LEU A C 1
ATOM 1511 O O . LEU A 1 192 ? -2.371 4.475 -2.749 1.00 97.94 192 LEU A O 1
ATOM 1515 N N . TYR A 1 193 ? -4.371 4.404 -3.775 1.00 97.50 193 TYR A N 1
ATOM 1516 C CA . TYR A 1 193 ? -5.179 4.541 -2.567 1.00 97.50 193 TYR A CA 1
ATOM 1517 C C . TYR A 1 193 ? -6.132 3.364 -2.430 1.00 97.50 193 TYR A C 1
ATOM 1519 O O . TYR A 1 193 ? -6.985 3.141 -3.290 1.00 97.50 193 TYR A O 1
ATOM 1527 N N . PHE A 1 194 ? -6.025 2.642 -1.320 1.00 97.69 194 PHE A N 1
ATOM 1528 C CA . PHE A 1 194 ? -6.881 1.507 -1.014 1.00 97.69 194 PHE A CA 1
ATOM 1529 C C . PHE A 1 194 ? -7.483 1.635 0.378 1.00 97.69 194 PHE A C 1
ATOM 1531 O O . PHE A 1 194 ? -6.857 2.124 1.315 1.00 97.69 194 PHE A O 1
ATOM 1538 N N . LEU A 1 195 ? -8.717 1.159 0.506 1.00 96.94 195 LEU A N 1
ATOM 1539 C CA . LEU A 1 195 ? -9.354 0.928 1.793 1.00 96.94 195 LEU A CA 1
ATOM 1540 C C . LEU A 1 195 ? -9.109 -0.529 2.169 1.00 96.94 195 LEU A C 1
ATOM 1542 O O . LEU A 1 195 ? -9.418 -1.411 1.364 1.00 96.94 195 LEU A O 1
ATOM 1546 N N . ASN A 1 196 ? -8.561 -0.794 3.352 1.00 96.38 196 ASN A N 1
ATOM 1547 C CA . ASN A 1 196 ? -8.357 -2.165 3.806 1.00 96.38 196 ASN A CA 1
ATOM 1548 C C . ASN A 1 196 ? -8.392 -2.298 5.333 1.00 96.38 196 ASN A C 1
ATOM 1550 O O . ASN A 1 196 ? -7.780 -1.514 6.055 1.00 96.38 196 ASN A O 1
ATOM 1554 N N . VAL A 1 197 ? -9.055 -3.342 5.820 1.00 96.00 197 VAL A N 1
ATOM 1555 C CA . VAL A 1 197 ? -9.178 -3.673 7.243 1.00 96.00 197 VAL A CA 1
ATOM 1556 C C . VAL A 1 197 ? -7.844 -4.109 7.854 1.00 96.00 197 VAL A C 1
ATOM 1558 O O . VAL A 1 197 ? -7.570 -3.851 9.021 1.00 96.00 197 VAL A O 1
ATOM 1561 N N . ASN A 1 198 ? -6.965 -4.718 7.056 1.00 95.62 198 ASN A N 1
ATOM 1562 C CA . ASN A 1 198 ? -5.642 -5.160 7.502 1.00 95.62 198 ASN A CA 1
ATOM 1563 C C . ASN A 1 198 ? -4.639 -4.005 7.626 1.00 95.62 198 ASN A C 1
ATOM 1565 O O . ASN A 1 198 ? -3.527 -4.209 8.096 1.00 95.62 198 ASN A O 1
ATOM 1569 N N . ALA A 1 199 ? -5.023 -2.798 7.207 1.00 96.31 199 ALA A N 1
ATOM 1570 C CA . ALA A 1 199 ? -4.241 -1.588 7.424 1.00 96.31 199 ALA A CA 1
ATOM 1571 C C . ALA A 1 199 ? -4.626 -0.864 8.716 1.00 96.31 199 ALA A C 1
ATOM 1573 O O . ALA A 1 199 ? -4.117 0.218 8.980 1.00 96.31 199 ALA A O 1
ATOM 1574 N N . CYS A 1 200 ? -5.536 -1.424 9.512 1.00 96.69 200 CYS A N 1
ATOM 1575 C CA . CYS A 1 200 ? -5.876 -0.889 10.819 1.00 96.69 200 CYS A CA 1
ATOM 1576 C C . CYS A 1 200 ? -4.814 -1.264 11.865 1.00 96.69 200 CYS A C 1
ATOM 1578 O O . CYS A 1 200 ? -4.237 -2.354 11.791 1.00 96.69 200 CYS A O 1
ATOM 1580 N N . PRO A 1 201 ? -4.574 -0.403 12.870 1.00 96.69 201 PRO A N 1
ATOM 1581 C CA . PRO A 1 201 ? -3.746 -0.755 14.016 1.00 96.69 201 PRO A CA 1
ATOM 1582 C C . PRO A 1 201 ? -4.234 -2.042 14.687 1.00 96.69 201 PRO A C 1
ATOM 1584 O O . PRO A 1 201 ? -5.436 -2.226 14.879 1.00 96.69 201 PRO A O 1
ATOM 1587 N N . THR A 1 202 ? -3.323 -2.896 15.143 1.00 95.88 202 THR A N 1
ATOM 1588 C CA . THR A 1 202 ? -3.687 -4.188 15.757 1.00 95.88 202 THR A CA 1
ATOM 1589 C C . THR A 1 202 ? -4.352 -4.034 17.127 1.00 95.88 202 THR A C 1
ATOM 1591 O O . THR A 1 202 ? -5.053 -4.940 17.572 1.00 95.88 202 THR A O 1
ATOM 1594 N N . ASN A 1 203 ? -4.208 -2.867 17.766 1.00 95.44 203 ASN A N 1
ATOM 1595 C CA . ASN A 1 203 ? -4.937 -2.510 18.988 1.00 95.44 203 ASN A CA 1
ATOM 1596 C C . ASN A 1 203 ? -6.428 -2.214 18.747 1.00 95.44 203 ASN A C 1
ATOM 1598 O O . ASN A 1 203 ? -7.182 -2.096 19.712 1.00 95.44 203 ASN A O 1
ATOM 1602 N N . CYS A 1 204 ? -6.859 -2.086 17.491 1.00 95.88 204 CYS A N 1
ATOM 1603 C CA . CYS A 1 204 ? -8.263 -2.020 17.106 1.00 95.88 204 CYS A CA 1
ATOM 1604 C C . CYS A 1 204 ? -8.693 -3.396 16.582 1.00 95.88 204 CYS A C 1
ATOM 1606 O O . CYS A 1 204 ? -8.373 -3.738 15.441 1.00 95.88 204 CYS A O 1
ATOM 1608 N N . PRO A 1 205 ? -9.392 -4.213 17.393 1.00 94.69 205 PRO A N 1
ATOM 1609 C CA . PRO A 1 205 ? -9.734 -5.571 17.003 1.00 94.69 205 PRO A CA 1
ATOM 1610 C C . PRO A 1 205 ? -10.612 -5.601 15.755 1.00 94.69 205 PRO A C 1
ATOM 1612 O O . PRO A 1 205 ? -11.510 -4.774 15.590 1.00 94.69 205 PRO A O 1
ATOM 1615 N N . VAL A 1 206 ? -10.369 -6.595 14.906 1.00 94.25 206 VAL A N 1
ATOM 1616 C CA . VAL A 1 206 ? -11.182 -6.877 13.723 1.00 94.25 206 VAL A CA 1
ATOM 1617 C C . VAL A 1 206 ? -12.023 -8.115 14.008 1.00 94.25 206 VAL A C 1
ATOM 1619 O O . VAL A 1 206 ? -11.474 -9.195 14.230 1.00 94.25 206 VAL A O 1
ATOM 1622 N N . VAL A 1 207 ? -13.344 -7.960 13.991 1.00 93.00 207 VAL A N 1
ATOM 1623 C CA . VAL A 1 207 ? -14.331 -9.026 14.211 1.00 93.00 207 VAL A CA 1
ATOM 1624 C C . VAL A 1 207 ? -15.192 -9.128 12.958 1.00 93.00 207 VAL A C 1
ATOM 1626 O O . VAL A 1 207 ? -15.735 -8.126 12.501 1.00 93.00 207 VAL A O 1
ATOM 1629 N N . ASP A 1 208 ? -15.268 -10.318 12.361 1.00 90.69 208 ASP A N 1
ATOM 1630 C CA . ASP A 1 208 ? -16.008 -10.566 11.115 1.00 90.69 208 ASP A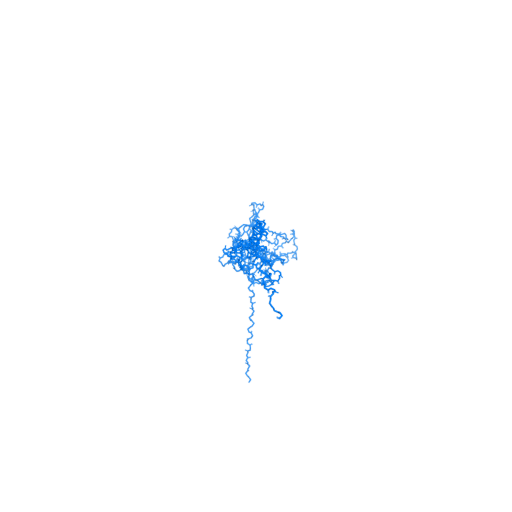 CA 1
ATOM 1631 C C . ASP A 1 208 ? -15.676 -9.564 9.990 1.00 90.69 208 ASP A C 1
ATOM 1633 O O . ASP A 1 208 ? -16.557 -9.046 9.308 1.00 90.69 208 ASP A O 1
ATOM 1637 N N . ASN A 1 209 ? -14.382 -9.269 9.809 1.00 91.62 209 ASN A N 1
ATOM 1638 C CA . ASN A 1 209 ? -13.846 -8.269 8.870 1.00 91.62 209 ASN A CA 1
ATOM 1639 C C . ASN A 1 209 ? -14.254 -6.811 9.143 1.00 91.62 209 ASN A C 1
ATOM 1641 O O . ASN A 1 209 ? -13.999 -5.946 8.306 1.00 91.62 209 ASN A O 1
ATOM 1645 N N . ASN A 1 210 ? -14.835 -6.508 10.302 1.00 93.94 210 ASN A N 1
ATOM 1646 C CA . ASN A 1 210 ? -15.159 -5.150 10.723 1.00 93.94 210 ASN A CA 1
ATOM 1647 C C . ASN A 1 210 ? -14.251 -4.723 11.871 1.00 93.94 210 ASN A C 1
ATOM 1649 O O . ASN A 1 210 ? -14.070 -5.453 12.848 1.00 93.94 210 ASN A O 1
ATOM 1653 N N . VAL A 1 211 ? -13.692 -3.527 11.769 1.00 94.50 211 VAL A N 1
ATOM 1654 C CA . VAL A 1 211 ? -12.923 -2.910 12.842 1.00 94.50 211 VAL A CA 1
ATOM 1655 C C . VAL A 1 211 ? -13.898 -2.556 13.959 1.00 94.50 211 VAL A C 1
ATOM 1657 O O . VAL A 1 211 ? -15.008 -2.083 13.711 1.00 94.50 211 VAL A O 1
ATOM 1660 N N . CYS A 1 212 ? -13.521 -2.828 15.206 1.00 95.38 212 CYS A N 1
ATOM 1661 C CA . CYS A 1 212 ? -14.377 -2.562 16.364 1.00 95.38 212 CYS A CA 1
ATOM 1662 C C . CYS A 1 212 ? -15.781 -3.187 16.228 1.00 95.38 212 CYS A C 1
ATOM 1664 O O . CYS A 1 212 ? -16.782 -2.568 16.603 1.00 95.38 212 CYS A O 1
ATOM 1666 N N . GLY A 1 213 ? -15.863 -4.371 15.606 1.00 92.25 213 GLY A N 1
ATOM 1667 C CA . GLY A 1 213 ? -17.098 -5.140 15.461 1.00 92.25 213 GLY A CA 1
ATOM 1668 C C . GLY A 1 213 ? -18.232 -4.412 14.736 1.00 92.25 213 GLY A C 1
ATOM 1669 O O . GLY A 1 213 ? -19.389 -4.725 14.986 1.00 92.25 213 GLY A O 1
ATOM 1670 N N . SER A 1 214 ? -17.937 -3.417 13.885 1.00 92.88 214 SER A N 1
ATOM 1671 C CA . SER A 1 214 ? -18.939 -2.543 13.239 1.00 92.88 214 SER A CA 1
ATOM 1672 C C . SER A 1 214 ? -19.799 -1.724 14.222 1.00 92.88 214 SER A C 1
ATOM 1674 O O . SER A 1 214 ? -20.810 -1.128 13.838 1.00 92.88 214 SER A O 1
ATOM 1676 N N . HIS A 1 215 ? -19.404 -1.667 15.494 1.00 93.94 215 HIS A N 1
ATOM 1677 C CA . HIS A 1 215 ? -20.121 -0.985 16.572 1.00 93.94 215 HIS A CA 1
ATOM 1678 C C . HIS A 1 215 ? -19.261 0.072 17.262 1.00 93.94 215 HIS A C 1
ATOM 1680 O O . HIS A 1 215 ? -19.613 0.558 18.339 1.00 93.94 215 HIS A O 1
ATOM 1686 N N . GLY A 1 216 ? -18.156 0.470 16.646 1.00 93.19 216 GLY A N 1
ATOM 1687 C CA . GLY A 1 216 ? -17.290 1.534 17.119 1.00 93.19 216 GLY A CA 1
ATOM 1688 C C . GLY A 1 216 ? -16.430 2.091 15.999 1.00 93.19 216 GLY A C 1
ATOM 1689 O O . GLY A 1 216 ? -16.522 1.663 14.854 1.00 93.19 216 GLY A O 1
ATOM 1690 N N . VAL A 1 217 ? -15.592 3.056 16.351 1.00 94.44 217 VAL A N 1
ATOM 1691 C CA . VAL A 1 217 ? -14.599 3.638 15.447 1.00 94.44 217 VAL A CA 1
ATOM 1692 C C . VAL A 1 217 ? -13.221 3.404 16.048 1.00 94.44 217 VAL A C 1
ATOM 1694 O O . VAL A 1 217 ? -13.007 3.689 17.228 1.00 94.44 217 VAL A O 1
ATOM 1697 N N . CYS A 1 218 ? -12.287 2.882 15.256 1.00 95.56 218 CYS A N 1
ATOM 1698 C CA . CYS A 1 218 ? -10.883 2.856 15.649 1.00 95.56 218 CYS A CA 1
ATOM 1699 C C . CYS A 1 218 ? -10.351 4.286 15.640 1.00 95.56 218 CYS A C 1
ATOM 1701 O O . CYS A 1 218 ? -10.404 4.956 14.612 1.00 95.56 218 CYS A O 1
ATOM 1703 N N . GLY A 1 219 ? -9.865 4.758 16.782 1.00 94.88 219 GLY A N 1
ATOM 1704 C CA . GLY A 1 219 ? -9.331 6.107 16.904 1.00 94.88 219 GLY A CA 1
ATOM 1705 C C . GLY A 1 219 ? -8.084 6.138 17.767 1.00 94.88 219 GLY A C 1
ATOM 1706 O O . GLY A 1 219 ? -7.839 5.241 18.582 1.00 94.88 219 GLY A O 1
ATOM 1707 N N . TYR A 1 220 ? -7.307 7.200 17.610 1.00 95.50 220 TYR A N 1
ATOM 1708 C CA . TYR A 1 220 ? -6.176 7.485 18.476 1.00 95.50 220 TYR A CA 1
ATOM 1709 C C . TYR A 1 220 ? -6.633 8.162 19.779 1.00 95.50 220 TYR A C 1
ATOM 1711 O O . TYR A 1 220 ? -7.295 9.199 19.762 1.00 95.50 220 TYR A O 1
ATOM 1719 N N . ASP A 1 221 ? -6.277 7.583 20.928 1.00 93.81 221 ASP A N 1
ATOM 1720 C CA . ASP A 1 221 ? -6.482 8.200 22.239 1.00 93.81 221 ASP A CA 1
ATOM 1721 C C . ASP A 1 221 ? -5.209 8.933 22.672 1.00 93.81 221 ASP A C 1
ATOM 1723 O O . ASP A 1 221 ? -4.207 8.326 23.063 1.00 93.81 221 ASP A O 1
ATOM 1727 N N . SER A 1 222 ? -5.272 10.262 22.645 1.00 91.62 222 SER A N 1
ATOM 1728 C CA . SER A 1 222 ? -4.166 11.144 23.016 1.00 91.62 222 SER A CA 1
ATOM 1729 C C . SER A 1 222 ? -3.757 11.050 24.491 1.00 91.62 222 SER A C 1
ATOM 1731 O O . SER A 1 222 ? -2.619 11.390 24.818 1.00 91.62 222 SER A O 1
ATOM 1733 N N . ASN A 1 223 ? -4.628 10.560 25.381 1.00 92.31 223 ASN A N 1
ATOM 1734 C CA . ASN A 1 223 ? -4.327 10.443 26.811 1.00 92.31 223 ASN A CA 1
ATOM 1735 C C . ASN A 1 223 ? -3.417 9.248 27.098 1.00 92.31 223 ASN A C 1
ATOM 1737 O O . ASN A 1 223 ? -2.432 9.373 27.824 1.00 92.31 223 ASN A O 1
ATOM 1741 N N . ILE A 1 224 ? -3.741 8.091 26.517 1.00 91.69 224 ILE A N 1
ATOM 1742 C CA . ILE A 1 224 ? -2.967 6.848 26.679 1.00 91.69 224 ILE A CA 1
ATOM 1743 C C . ILE A 1 224 ? -1.943 6.635 25.558 1.00 91.69 224 ILE A C 1
ATOM 1745 O O . ILE A 1 224 ? -1.168 5.684 25.619 1.00 91.69 224 ILE A O 1
ATOM 1749 N N . LYS A 1 225 ? -1.910 7.534 24.563 1.00 92.56 225 LYS A N 1
ATOM 1750 C CA . LYS A 1 225 ? -0.983 7.534 23.421 1.00 92.56 225 LYS A CA 1
ATOM 1751 C C . LYS A 1 225 ? -0.993 6.215 22.651 1.00 92.56 225 LYS A C 1
ATOM 1753 O O . LYS A 1 225 ? 0.054 5.669 22.315 1.00 92.56 225 LYS A O 1
ATOM 1758 N N . THR A 1 226 ? -2.182 5.684 22.400 1.00 94.81 226 THR A N 1
ATOM 1759 C CA . THR A 1 226 ? -2.359 4.475 21.594 1.00 94.81 226 THR A CA 1
ATOM 1760 C C . THR A 1 226 ? -3.731 4.469 20.930 1.00 94.81 226 THR A C 1
ATOM 1762 O O . THR A 1 226 ? -4.581 5.308 21.233 1.00 94.81 226 THR A O 1
ATOM 1765 N N . THR A 1 227 ? -3.949 3.546 20.002 1.00 95.44 227 THR A N 1
ATOM 1766 C CA . THR A 1 227 ? -5.240 3.373 19.337 1.00 95.44 227 THR A CA 1
ATOM 1767 C C . THR A 1 227 ? -6.120 2.402 20.107 1.00 95.44 227 THR A C 1
ATOM 1769 O O . THR A 1 227 ? -5.640 1.484 20.773 1.00 95.44 227 THR A O 1
ATOM 1772 N N . ARG A 1 228 ? -7.429 2.636 20.052 1.00 95.25 228 ARG A N 1
ATOM 1773 C CA . ARG A 1 228 ? -8.446 1.741 20.605 1.00 95.25 228 ARG A CA 1
ATOM 1774 C C . ARG A 1 228 ? -9.777 1.963 19.904 1.00 95.25 228 ARG A C 1
ATOM 1776 O O . ARG A 1 228 ? -9.978 2.963 19.214 1.00 95.25 228 ARG A O 1
ATOM 1783 N N . CYS A 1 229 ? -10.714 1.065 20.159 1.00 96.19 229 CYS A N 1
ATOM 1784 C CA . CYS A 1 229 ? -12.084 1.230 19.714 1.00 96.19 229 CYS A CA 1
ATOM 1785 C C . CYS A 1 229 ? -12.868 2.207 20.598 1.00 96.19 229 CYS A C 1
ATOM 1787 O O . CYS A 1 229 ? -12.918 2.073 21.822 1.00 96.19 229 CYS A O 1
ATOM 1789 N N . PHE A 1 230 ? -13.520 3.174 19.960 1.00 95.31 230 PHE A N 1
ATOM 1790 C CA . PHE A 1 230 ? -14.509 4.057 20.566 1.00 95.31 230 PHE A CA 1
ATOM 1791 C C . PHE A 1 230 ? -15.904 3.550 20.209 1.00 95.31 230 PHE A C 1
ATOM 1793 O O . PHE A 1 230 ? -16.378 3.739 19.089 1.00 95.31 230 PHE A O 1
ATOM 1800 N N . CYS A 1 231 ? -16.542 2.863 21.155 1.00 95.44 231 CYS A N 1
ATOM 1801 C CA . CYS A 1 231 ? -17.814 2.191 20.915 1.00 95.44 231 CYS A CA 1
ATOM 1802 C C . CYS A 1 231 ? -18.996 3.159 20.801 1.00 95.44 231 CYS A C 1
ATOM 1804 O O . CYS A 1 231 ? -19.079 4.181 21.487 1.00 95.44 231 CYS A O 1
ATOM 1806 N N . THR A 1 232 ? -19.942 2.790 19.943 1.00 92.56 232 THR A N 1
ATOM 1807 C CA . THR A 1 232 ? -21.249 3.434 19.810 1.00 92.56 232 THR A CA 1
ATOM 1808 C C . THR A 1 232 ? -22.100 3.212 21.060 1.00 92.56 232 THR A C 1
ATOM 1810 O O . THR A 1 232 ? -21.838 2.342 21.894 1.00 92.56 232 THR A O 1
ATOM 1813 N N . MET A 1 233 ? -23.142 4.033 21.220 1.00 84.31 233 MET A N 1
ATOM 1814 C CA . MET A 1 233 ? -24.050 3.917 22.359 1.00 84.31 233 MET A CA 1
ATOM 1815 C C . MET A 1 233 ? -24.623 2.495 22.445 1.00 84.31 233 MET A C 1
ATOM 1817 O O . MET A 1 233 ? -25.138 1.997 21.454 1.00 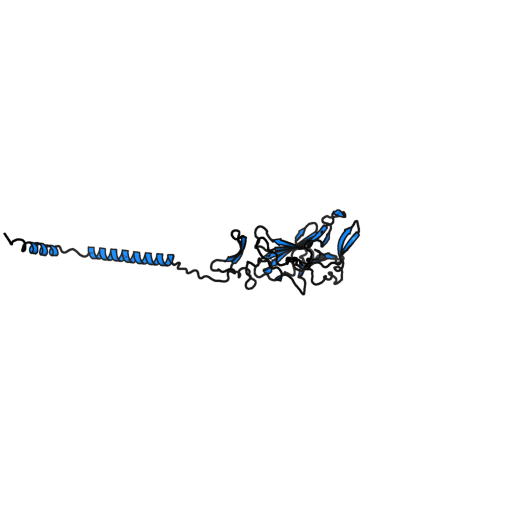84.31 233 MET A O 1
ATOM 1821 N N . GLN A 1 234 ? -24.600 1.908 23.650 1.00 88.75 234 GLN A N 1
ATOM 1822 C CA . GLN A 1 234 ? -25.027 0.530 23.970 1.00 88.75 234 GLN A CA 1
ATOM 1823 C C . GLN A 1 234 ? -23.999 -0.569 23.681 1.00 88.75 234 GLN A C 1
ATOM 1825 O O . GLN A 1 234 ? -24.271 -1.708 24.032 1.00 88.75 234 GLN A O 1
ATOM 1830 N N . TYR A 1 235 ? -22.820 -0.266 23.141 1.00 92.44 235 TYR A N 1
ATOM 1831 C CA . TYR A 1 235 ? -21.760 -1.258 22.956 1.00 92.44 235 TYR A CA 1
ATOM 1832 C C . TYR A 1 235 ? -20.548 -0.939 23.828 1.00 92.44 235 TYR A C 1
ATOM 1834 O O . TYR A 1 235 ? -20.214 0.222 24.061 1.00 92.44 235 TYR A O 1
ATOM 1842 N N . THR A 1 236 ? -19.906 -1.980 24.351 1.00 92.19 236 THR A N 1
ATOM 1843 C CA . THR A 1 236 ? -18.720 -1.891 25.213 1.00 92.19 236 THR A CA 1
ATOM 1844 C C . THR A 1 236 ? -17.754 -3.040 24.923 1.00 92.19 236 THR A C 1
ATOM 1846 O O . THR A 1 236 ? -18.038 -3.902 24.093 1.00 92.19 236 THR A O 1
ATOM 1849 N N . GLY A 1 237 ? -16.612 -3.054 25.610 1.00 91.50 237 GLY A N 1
ATOM 1850 C CA . GLY A 1 237 ? -15.532 -4.010 25.363 1.00 91.50 237 GLY A CA 1
ATOM 1851 C C . GLY A 1 237 ? -14.432 -3.416 24.486 1.00 91.50 237 GLY A C 1
ATOM 1852 O O . GLY A 1 237 ? -14.559 -2.305 23.978 1.00 91.50 237 GLY A O 1
ATOM 1853 N N . ALA A 1 238 ? -13.327 -4.149 24.347 1.00 93.19 238 ALA A N 1
ATOM 1854 C CA . ALA A 1 238 ? -12.177 -3.710 23.553 1.00 93.19 238 ALA A CA 1
ATOM 1855 C C . ALA A 1 238 ? -12.466 -3.702 22.040 1.00 93.19 238 ALA A C 1
ATOM 1857 O O . ALA A 1 238 ? -11.837 -2.960 21.294 1.00 93.19 238 ALA A O 1
ATOM 1858 N N . ASP A 1 239 ? -13.428 -4.511 21.606 1.00 93.62 239 ASP A N 1
ATOM 1859 C CA . ASP A 1 239 ? -13.855 -4.745 20.226 1.00 93.62 239 ASP A CA 1
ATOM 1860 C C . ASP A 1 239 ? -15.285 -4.243 19.950 1.00 93.62 239 ASP A C 1
ATOM 1862 O O . ASP A 1 239 ? -15.800 -4.446 18.857 1.00 93.62 239 ASP A O 1
ATOM 1866 N N . CYS A 1 240 ? -15.933 -3.599 20.927 1.00 94.62 240 CYS A N 1
ATOM 1867 C CA . CYS A 1 240 ? -17.313 -3.109 20.855 1.00 94.62 240 CYS A CA 1
ATOM 1868 C C . CYS A 1 240 ? -18.380 -4.168 20.527 1.00 94.62 240 CYS A C 1
ATOM 1870 O O . CYS A 1 240 ? -19.457 -3.817 20.054 1.00 94.62 240 CYS A O 1
ATOM 1872 N N . THR A 1 241 ? -18.143 -5.450 20.811 1.00 94.12 241 THR A N 1
ATOM 1873 C CA . THR A 1 241 ? -19.130 -6.513 20.536 1.00 94.12 241 THR A CA 1
ATOM 1874 C C . THR A 1 241 ? -20.110 -6.750 21.690 1.00 94.12 241 THR A C 1
ATOM 1876 O O . THR A 1 241 ? -21.145 -7.395 21.512 1.00 94.12 241 THR A O 1
ATOM 1879 N N . VAL A 1 242 ? -19.841 -6.205 22.883 1.00 92.50 242 VAL A N 1
ATOM 1880 C CA . VAL A 1 242 ? -20.665 -6.446 24.077 1.00 92.50 242 VAL A CA 1
ATOM 1881 C C . VAL A 1 242 ? -21.808 -5.438 24.161 1.00 92.50 242 VAL A C 1
ATOM 1883 O O . VAL A 1 242 ? -21.600 -4.282 24.542 1.00 92.50 242 VAL A O 1
ATOM 1886 N N . PHE A 1 243 ? -23.028 -5.896 23.875 1.00 89.44 243 PHE A N 1
ATOM 1887 C CA . PHE A 1 243 ? -24.244 -5.097 24.021 1.00 89.44 243 PHE A CA 1
ATOM 1888 C C . PHE A 1 243 ? -24.616 -4.884 25.499 1.00 89.44 243 PHE A C 1
ATOM 1890 O O . PHE A 1 243 ? -24.819 -5.832 26.260 1.00 89.44 243 PHE A O 1
ATOM 1897 N N . GLN A 1 244 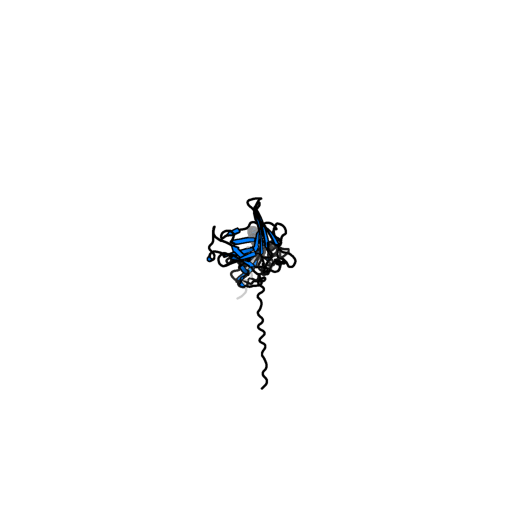? -24.763 -3.627 25.902 1.00 82.69 244 GLN A N 1
ATOM 1898 C CA . GLN A 1 244 ? -25.288 -3.213 27.193 1.00 82.69 244 GLN A CA 1
ATOM 1899 C C . GLN A 1 244 ? -26.732 -2.749 27.050 1.00 82.69 244 GLN A C 1
ATOM 1901 O O . GLN A 1 244 ? -27.025 -1.700 26.467 1.00 82.69 244 GLN A O 1
ATOM 1906 N N . TYR A 1 245 ? -27.640 -3.483 27.691 1.00 73.00 245 TYR A N 1
ATOM 1907 C CA . TYR A 1 245 ? -28.979 -2.975 27.946 1.00 73.00 245 TYR A CA 1
ATOM 1908 C C . TYR A 1 245 ? -28.872 -1.714 28.805 1.00 73.00 245 TYR A C 1
ATOM 1910 O O . TYR A 1 245 ? -28.575 -1.776 30.000 1.00 73.00 245 TYR A O 1
ATOM 1918 N N . LYS A 1 246 ? -29.164 -0.551 28.211 1.00 59.12 246 LYS A N 1
ATOM 1919 C CA . LYS A 1 246 ? -29.529 0.630 28.994 1.00 59.12 246 LYS A CA 1
ATOM 1920 C C . LYS A 1 246 ? -30.820 0.280 29.727 1.00 59.12 246 LYS A C 1
ATOM 1922 O O . LYS A 1 246 ? -31.901 0.362 29.149 1.00 59.12 246 LYS A O 1
ATOM 1927 N N . SER A 1 247 ? -30.712 -0.118 30.993 1.00 55.53 247 SER A N 1
ATOM 1928 C CA . SER A 1 247 ? -31.863 -0.110 31.888 1.00 55.53 247 SER A CA 1
ATOM 1929 C C . SER A 1 247 ? -32.415 1.315 31.881 1.00 55.53 247 SER A C 1
ATOM 1931 O O . SER A 1 247 ? -31.790 2.236 32.405 1.00 55.53 247 SER A O 1
ATOM 1933 N N . LEU A 1 248 ? -33.568 1.507 31.235 1.00 53.53 248 LEU A N 1
ATOM 1934 C CA . LEU A 1 248 ? -34.319 2.770 31.220 1.00 53.53 248 LEU A CA 1
ATOM 1935 C C . LEU A 1 248 ? -34.692 3.231 32.638 1.00 53.53 248 LEU A C 1
ATOM 1937 O O . LEU A 1 248 ? -34.994 4.400 32.859 1.00 53.53 248 LEU A O 1
ATOM 1941 N N . LEU A 1 249 ? -34.606 2.325 33.610 1.00 53.50 249 LEU A N 1
ATOM 1942 C CA . LEU A 1 249 ? -34.632 2.631 35.025 1.00 53.50 249 LEU A CA 1
ATOM 1943 C C . LEU A 1 249 ? -33.187 2.668 35.525 1.00 53.50 249 LEU A C 1
ATOM 1945 O O . LEU A 1 249 ? -32.634 1.660 35.970 1.00 53.50 249 LEU A O 1
ATOM 1949 N N . SER A 1 250 ? -32.564 3.845 35.450 1.00 63.19 250 SER A N 1
ATOM 1950 C CA . SER A 1 250 ? -31.454 4.142 36.355 1.00 63.19 250 SER A CA 1
ATOM 1951 C C . SER A 1 250 ? -31.979 3.973 37.783 1.00 63.19 250 SER A C 1
ATOM 1953 O O . SER A 1 250 ? -33.101 4.395 38.076 1.00 63.19 250 SER A O 1
ATOM 1955 N N . MET A 1 251 ? -31.193 3.367 38.679 1.00 66.38 251 MET A N 1
ATOM 1956 C CA . MET A 1 251 ? -31.550 3.254 40.102 1.00 66.38 251 MET A CA 1
ATOM 1957 C C . MET A 1 251 ? -31.981 4.611 40.675 1.00 66.38 251 MET A C 1
ATOM 1959 O O . MET A 1 251 ? -32.930 4.683 41.447 1.00 66.38 251 MET A O 1
ATOM 1963 N N . ASN A 1 252 ? -31.368 5.701 40.204 1.00 70.25 252 ASN A N 1
ATOM 1964 C CA . ASN A 1 252 ? -31.742 7.056 40.593 1.00 70.25 252 ASN A CA 1
ATOM 1965 C C . ASN A 1 252 ? -33.162 7.415 40.137 1.00 70.25 252 ASN A C 1
ATOM 1967 O O . ASN A 1 252 ? -33.926 7.978 40.911 1.00 70.25 252 ASN A O 1
ATOM 1971 N N . THR A 1 253 ? -33.554 7.053 38.915 1.00 74.62 253 THR A N 1
ATOM 1972 C CA . THR A 1 253 ? -34.915 7.272 38.404 1.00 74.62 253 THR A CA 1
ATOM 1973 C C . THR A 1 253 ? -35.939 6.462 39.196 1.00 74.62 253 THR A C 1
ATOM 1975 O O . THR A 1 253 ? -37.002 6.978 39.531 1.00 74.62 253 THR A O 1
ATOM 1978 N N . LEU A 1 254 ? -35.606 5.220 39.555 1.00 78.69 254 LEU A N 1
ATOM 1979 C CA . LEU A 1 254 ? -36.466 4.351 40.360 1.00 78.69 254 LEU A CA 1
ATOM 1980 C C . LEU A 1 254 ? -36.654 4.917 41.779 1.00 78.69 254 LEU A C 1
ATOM 1982 O O . LEU A 1 254 ? -37.781 5.012 42.257 1.00 78.69 254 LEU A O 1
ATOM 1986 N N . VAL A 1 255 ? -35.576 5.392 42.411 1.00 82.62 255 VAL A N 1
ATOM 1987 C CA . VAL A 1 255 ? -35.613 6.065 43.722 1.00 82.62 255 VAL A CA 1
ATOM 1988 C C . VAL A 1 255 ? -36.413 7.371 43.665 1.00 82.62 255 VAL A C 1
ATOM 1990 O O . VAL A 1 255 ? -37.204 7.638 44.569 1.00 82.62 255 VAL A O 1
ATOM 1993 N N . ILE A 1 256 ? -36.280 8.166 42.598 1.00 85.69 256 ILE A N 1
ATOM 1994 C CA . ILE A 1 256 ? -37.049 9.409 42.417 1.00 85.69 256 ILE A CA 1
ATOM 1995 C C . ILE A 1 256 ? -38.545 9.106 42.266 1.00 85.69 256 ILE A C 1
ATOM 1997 O O . ILE A 1 256 ? -39.371 9.707 42.945 1.00 85.69 256 ILE A O 1
ATOM 2001 N N . VAL A 1 257 ? -38.917 8.138 41.428 1.00 87.56 257 VAL A N 1
ATOM 2002 C CA . VAL A 1 257 ? -40.328 7.753 41.261 1.00 87.56 257 VAL A CA 1
ATOM 2003 C C . VAL A 1 257 ? -40.910 7.241 42.581 1.00 87.56 257 VAL A C 1
ATOM 2005 O O . VAL A 1 257 ? -42.003 7.642 42.975 1.00 87.56 257 VAL A O 1
ATOM 2008 N N . LEU A 1 258 ? -40.165 6.408 43.307 1.00 90.69 258 LEU A N 1
ATOM 2009 C CA . LEU A 1 258 ? -40.619 5.814 44.564 1.00 90.69 258 LEU A CA 1
ATOM 2010 C C . LEU A 1 258 ? -40.754 6.862 45.682 1.00 90.69 258 LEU A C 1
ATOM 2012 O O . LEU A 1 258 ? -41.712 6.823 46.453 1.00 90.69 258 LEU A O 1
ATOM 2016 N N . THR A 1 259 ? -39.863 7.856 45.726 1.00 90.44 259 THR A N 1
ATOM 2017 C CA . THR A 1 259 ? -39.971 8.992 46.657 1.00 90.44 259 THR A CA 1
ATOM 2018 C C . THR A 1 259 ? -41.159 9.899 46.336 1.00 90.44 259 THR A C 1
ATOM 2020 O O . THR A 1 259 ? -41.872 10.275 47.262 1.00 90.44 259 THR A O 1
ATOM 2023 N N . ILE A 1 260 ? -41.443 10.195 45.061 1.00 92.75 260 ILE A N 1
ATOM 2024 C CA . ILE A 1 260 ? -42.642 10.957 44.649 1.00 92.75 260 ILE A CA 1
ATOM 2025 C C . ILE A 1 260 ? -43.928 10.224 45.060 1.00 92.75 260 ILE A C 1
ATOM 2027 O O . ILE A 1 260 ? -44.862 10.837 45.575 1.00 92.75 260 ILE A O 1
ATOM 2031 N N . VAL A 1 261 ? -43.991 8.905 44.865 1.00 94.00 261 VAL A N 1
ATOM 2032 C CA . VAL A 1 261 ? -45.166 8.114 45.264 1.00 94.00 261 VAL A CA 1
ATOM 2033 C C . VAL A 1 261 ? -45.349 8.136 46.783 1.00 94.00 261 VAL A C 1
ATOM 2035 O O . VAL A 1 261 ? -46.460 8.367 47.260 1.00 94.00 261 VAL A O 1
ATOM 2038 N N . LEU A 1 262 ? -44.274 7.955 47.556 1.00 93.69 262 LEU A N 1
ATOM 2039 C CA . LEU A 1 262 ? -44.347 7.994 49.018 1.00 93.69 262 LEU A CA 1
ATOM 2040 C C . LEU A 1 262 ? -44.772 9.370 49.544 1.00 93.69 262 LEU A C 1
ATOM 2042 O O . LEU A 1 262 ? -45.598 9.431 50.454 1.00 93.69 262 LEU A O 1
ATOM 2046 N N . THR A 1 263 ? -44.272 10.468 48.970 1.00 92.94 263 THR A N 1
ATOM 2047 C CA . THR A 1 263 ? -44.683 11.819 49.389 1.00 92.94 263 THR A CA 1
ATOM 2048 C C . THR A 1 263 ? -46.137 12.119 49.035 1.00 92.94 263 THR A C 1
ATOM 2050 O O . THR A 1 263 ? -46.846 12.734 49.828 1.00 92.94 263 THR A O 1
ATOM 2053 N N . LEU A 1 264 ? -46.641 11.637 47.897 1.00 95.00 264 LEU A N 1
ATOM 2054 C CA . LEU A 1 264 ? -48.063 11.762 47.559 1.00 95.00 264 LEU A CA 1
ATOM 2055 C C . LEU A 1 264 ? -48.960 10.995 48.537 1.00 95.00 264 LEU A C 1
ATOM 2057 O O . LEU A 1 264 ? -50.012 11.503 48.937 1.00 95.00 264 LEU A O 1
ATOM 2061 N N . VAL A 1 265 ? -48.542 9.799 48.960 1.00 94.88 265 VAL A N 1
ATOM 2062 C CA . VAL A 1 265 ? -49.269 9.014 49.968 1.00 94.88 265 VAL A CA 1
ATOM 2063 C C . VAL A 1 265 ? -49.286 9.743 51.310 1.00 94.88 265 VAL A C 1
ATOM 2065 O O . VAL A 1 265 ? -50.353 9.857 51.911 1.00 94.88 265 VAL A O 1
ATOM 2068 N N . THR A 1 266 ? -48.158 10.292 51.769 1.00 93.06 266 THR A N 1
ATOM 2069 C CA . THR A 1 266 ? -48.113 11.022 53.049 1.00 93.06 266 THR A CA 1
ATOM 2070 C C . THR A 1 266 ? -48.931 12.311 53.018 1.00 93.06 266 THR A C 1
ATOM 2072 O O . THR A 1 266 ? -49.657 12.598 53.967 1.00 93.06 266 THR A O 1
ATOM 2075 N N . ILE A 1 267 ? -48.902 13.069 51.919 1.00 94.19 267 ILE A N 1
ATOM 2076 C CA . ILE A 1 267 ? -49.752 14.260 51.759 1.00 94.19 267 ILE A CA 1
ATOM 2077 C C . ILE A 1 267 ? -51.235 13.865 51.788 1.00 94.19 267 ILE A C 1
ATOM 2079 O O . ILE A 1 267 ? -52.042 14.514 52.457 1.00 94.19 267 ILE A O 1
ATOM 2083 N N . SER A 1 268 ? -51.595 12.767 51.118 1.00 90.81 268 SER A N 1
ATOM 2084 C CA . SER A 1 268 ? -52.974 12.270 51.079 1.00 90.81 268 SER A CA 1
ATOM 2085 C C . SER A 1 268 ? -53.472 11.822 52.455 1.00 90.81 268 SER A C 1
ATOM 2087 O O . SER A 1 268 ? -54.612 12.118 52.818 1.00 90.81 268 SER A O 1
ATOM 2089 N N . THR A 1 269 ? -52.635 11.154 53.257 1.00 91.00 269 THR A N 1
ATOM 2090 C CA . THR A 1 269 ? -53.012 10.741 54.618 1.00 91.00 269 THR A CA 1
ATOM 2091 C C . THR A 1 269 ? -53.154 11.934 55.556 1.00 91.00 269 THR A C 1
ATOM 2093 O O . THR A 1 269 ? -54.125 11.984 56.311 1.00 91.00 269 THR A O 1
ATOM 2096 N N . ILE A 1 270 ? -52.263 12.928 55.473 1.00 91.94 270 ILE A N 1
ATOM 2097 C CA . ILE A 1 270 ? -52.377 14.177 56.243 1.00 91.94 270 ILE A CA 1
ATOM 2098 C C . ILE A 1 270 ? -53.683 14.896 55.894 1.00 91.94 270 ILE A C 1
ATOM 2100 O O . ILE A 1 270 ? -54.443 15.265 56.790 1.00 91.94 270 ILE A O 1
ATOM 2104 N N . PHE A 1 271 ? -53.989 15.046 54.603 1.00 92.12 271 PHE A N 1
ATOM 2105 C CA . PHE A 1 271 ? -55.221 15.692 54.148 1.00 92.12 271 PHE A CA 1
ATOM 2106 C C . PHE A 1 271 ? -56.476 14.930 54.598 1.00 92.12 271 PHE A C 1
ATOM 2108 O O . PHE A 1 271 ? -57.451 15.534 55.051 1.00 92.12 271 PHE A O 1
ATOM 2115 N N . TYR A 1 272 ? -56.446 13.598 54.534 1.00 91.31 272 TYR A N 1
ATOM 2116 C CA . TYR A 1 272 ? -57.533 12.747 55.015 1.00 91.31 272 TYR A CA 1
ATOM 2117 C C . TYR A 1 272 ? -57.769 12.902 56.523 1.00 91.31 272 TYR A C 1
ATOM 2119 O O . TYR A 1 272 ? -58.908 13.110 56.950 1.00 91.31 272 TYR A O 1
ATOM 2127 N N . VAL A 1 273 ? -56.707 12.849 57.334 1.00 88.81 273 VAL A N 1
ATOM 2128 C CA . VAL A 1 273 ? -56.797 13.032 58.791 1.00 88.81 273 VAL A CA 1
ATOM 2129 C C . VAL A 1 273 ? -57.286 14.436 59.128 1.00 88.81 273 VAL A C 1
ATOM 2131 O O . VAL A 1 273 ? -58.170 14.575 59.968 1.00 88.81 273 VAL A O 1
ATOM 2134 N N . TRP A 1 274 ? -56.799 15.470 58.441 1.00 86.44 274 TRP A N 1
ATOM 2135 C CA . TRP A 1 274 ? -57.240 16.848 58.660 1.00 86.44 274 TRP A CA 1
ATOM 2136 C C . TRP A 1 274 ? -58.730 17.045 58.351 1.00 86.44 274 TRP A C 1
ATOM 2138 O O . TRP A 1 274 ? -59.460 17.622 59.160 1.00 86.44 274 TRP A O 1
ATOM 2148 N N . ASN A 1 275 ? -59.219 16.484 57.240 1.00 85.19 275 ASN A N 1
ATOM 2149 C CA . ASN A 1 275 ? -60.648 16.482 56.914 1.00 85.19 275 ASN A CA 1
ATOM 2150 C C . ASN A 1 275 ? -61.482 15.705 57.936 1.00 85.19 275 ASN A C 1
ATOM 2152 O O . ASN A 1 275 ? -62.602 16.110 58.252 1.00 85.19 275 ASN A O 1
ATOM 2156 N N . LYS A 1 276 ? -60.954 14.594 58.463 1.00 84.25 276 LYS A N 1
ATOM 2157 C CA . LYS A 1 276 ? -61.635 13.807 59.495 1.00 84.25 276 LYS A CA 1
ATOM 2158 C C . LYS A 1 276 ? -61.688 14.552 60.829 1.00 84.25 276 LYS A C 1
ATOM 2160 O O . LYS A 1 276 ? -62.753 14.597 61.432 1.00 84.25 276 LYS A O 1
ATOM 2165 N N . LEU A 1 277 ? -60.594 15.188 61.248 1.00 77.25 277 LEU A N 1
ATOM 2166 C CA . LEU A 1 277 ? -60.531 15.998 62.468 1.00 77.25 277 LEU A CA 1
ATOM 2167 C C . LEU A 1 277 ? -61.474 17.204 62.403 1.00 77.25 277 LEU A C 1
ATOM 2169 O O . LEU A 1 277 ? -62.160 17.477 63.377 1.00 77.25 277 LEU A O 1
ATOM 2173 N N . ARG A 1 278 ? -61.603 17.867 61.245 1.00 72.88 278 ARG A N 1
ATOM 2174 C CA . ARG A 1 278 ? -62.594 18.946 61.058 1.00 72.88 278 ARG A CA 1
ATOM 2175 C C . ARG A 1 278 ? -64.050 18.487 61.156 1.00 72.88 278 ARG A C 1
ATOM 2177 O O . ARG A 1 278 ? -64.910 19.305 61.453 1.00 72.88 278 ARG A O 1
ATOM 2184 N N . LYS A 1 279 ? -64.344 17.214 60.877 1.00 66.38 279 LYS A N 1
ATOM 2185 C CA . LYS A 1 279 ? -65.701 16.652 60.993 1.00 66.38 279 LYS A CA 1
ATOM 2186 C C . LYS A 1 279 ? -66.044 16.183 62.403 1.00 66.38 279 LYS A C 1
ATOM 2188 O O . LYS A 1 279 ? -67.218 15.957 62.685 1.00 66.38 279 LYS A O 1
ATOM 2193 N N . ILE A 1 280 ? -65.055 16.040 63.280 1.00 66.69 280 ILE A N 1
ATOM 2194 C CA . ILE A 1 280 ? -65.305 15.806 64.697 1.00 66.69 280 ILE A CA 1
ATOM 2195 C C . ILE A 1 280 ? -65.597 17.177 65.308 1.00 66.69 280 ILE A C 1
ATOM 2197 O O . ILE A 1 280 ? -64.695 17.877 65.757 1.00 66.69 280 ILE A O 1
ATOM 2201 N N . ASN A 1 281 ? -66.872 17.576 65.288 1.00 56.22 281 ASN A N 1
ATOM 2202 C CA . ASN A 1 281 ? -67.351 18.584 66.225 1.00 56.22 281 ASN A CA 1
ATOM 2203 C C . ASN A 1 281 ? -67.059 18.038 67.622 1.00 56.22 281 ASN A C 1
ATOM 2205 O O . ASN A 1 281 ? -67.599 17.005 68.021 1.00 56.22 281 ASN A O 1
ATOM 2209 N N . VAL A 1 282 ? -66.147 18.697 68.327 1.00 58.94 282 VAL A N 1
ATOM 2210 C CA . VAL A 1 282 ? -65.891 18.437 69.738 1.00 58.94 282 VAL A CA 1
ATOM 2211 C C . VAL A 1 282 ? -67.198 18.749 70.460 1.00 58.94 282 VAL A C 1
ATOM 2213 O O . VAL A 1 282 ? -67.558 19.915 70.579 1.00 58.94 282 VAL A O 1
ATOM 2216 N N . ASN A 1 283 ? -67.937 17.713 70.869 1.00 51.47 283 ASN A N 1
ATOM 2217 C CA . ASN A 1 283 ? -69.072 17.875 71.772 1.00 51.47 283 ASN A CA 1
ATOM 2218 C C . ASN A 1 283 ? -68.527 18.492 73.073 1.00 51.47 283 ASN A C 1
ATOM 2220 O O . ASN A 1 283 ? -67.713 17.838 73.735 1.00 51.47 283 ASN A O 1
ATOM 2224 N N . PRO A 1 284 ? -68.917 19.728 73.433 1.00 56.56 284 PRO A N 1
ATOM 2225 C CA . PRO A 1 284 ? -68.428 20.394 74.642 1.00 56.56 284 PRO A CA 1
ATOM 2226 C C . PRO A 1 284 ? -68.835 19.652 75.930 1.00 56.56 284 PRO A C 1
ATOM 2228 O O . PRO A 1 284 ? -68.155 19.767 76.946 1.00 56.56 284 PRO A O 1
ATOM 2231 N N . ASP A 1 285 ? -69.847 18.789 75.859 1.00 54.81 285 ASP A N 1
ATOM 2232 C CA . ASP A 1 285 ? -70.410 18.050 76.997 1.00 54.81 285 ASP A CA 1
ATOM 2233 C C . ASP A 1 285 ? -69.467 16.972 77.576 1.00 54.81 285 ASP A C 1
ATOM 2235 O O . ASP A 1 285 ? -69.694 16.450 78.667 1.00 54.81 285 ASP A O 1
ATOM 2239 N N . ALA A 1 286 ? -68.381 16.619 76.875 1.00 55.75 286 ALA A N 1
ATOM 2240 C CA . ALA A 1 286 ? -67.379 15.686 77.399 1.00 55.75 286 ALA A CA 1
ATOM 2241 C C . ALA A 1 286 ? -66.447 16.325 78.451 1.00 55.75 286 ALA A C 1
ATOM 2243 O O . ALA A 1 286 ? -65.802 15.597 79.207 1.00 55.75 286 ALA A O 1
ATOM 2244 N N . PHE A 1 287 ? -66.382 17.661 78.522 1.00 55.28 287 PHE A N 1
ATOM 2245 C CA . PHE A 1 287 ? -65.531 18.376 79.480 1.00 55.28 287 PHE A CA 1
ATOM 2246 C C . PHE A 1 287 ? -66.239 18.700 80.808 1.00 55.28 287 PHE A C 1
ATOM 2248 O O . PHE A 1 287 ? -65.567 18.748 81.836 1.00 55.28 287 PHE A O 1
ATOM 2255 N N . GLU A 1 288 ? -67.574 18.805 80.842 1.00 55.78 288 GLU A N 1
ATOM 2256 C CA . GLU A 1 288 ? -68.318 19.079 82.090 1.00 55.78 288 GLU A CA 1
ATOM 2257 C C . GLU A 1 288 ? -68.270 17.913 83.100 1.00 55.78 288 GLU A C 1
ATOM 2259 O O . GLU A 1 288 ? -68.310 18.125 84.312 1.00 55.78 288 GLU A O 1
ATOM 2264 N N . ASN A 1 289 ? -68.100 16.667 82.642 1.00 55.16 289 ASN A N 1
ATOM 2265 C CA . ASN A 1 289 ? -68.033 15.502 83.537 1.00 55.16 289 ASN A CA 1
ATOM 2266 C C . ASN A 1 289 ? -66.683 15.322 84.259 1.00 55.16 289 ASN A C 1
ATOM 2268 O O . ASN A 1 289 ? -66.589 14.504 85.177 1.00 55.16 289 ASN A O 1
ATOM 2272 N N . LEU A 1 290 ? -65.636 16.060 83.874 1.00 55.50 290 LEU A N 1
ATOM 2273 C CA . LEU A 1 290 ? -64.339 16.019 84.561 1.00 55.50 290 LEU A CA 1
ATOM 2274 C C . LEU A 1 290 ? -64.244 17.056 85.686 1.00 55.50 290 LEU A C 1
ATOM 2276 O O . LEU A 1 290 ? -63.626 16.767 86.709 1.00 55.50 290 LEU A O 1
ATOM 2280 N N . GLU A 1 291 ? -64.901 18.209 85.557 1.00 55.00 291 GLU A N 1
ATOM 2281 C CA . GLU A 1 291 ? -64.877 19.261 86.583 1.00 55.00 291 GLU A CA 1
ATOM 2282 C C . GLU A 1 291 ? -65.678 18.859 87.836 1.00 55.00 291 GLU A C 1
ATOM 2284 O O . GLU A 1 291 ? -65.207 19.030 88.961 1.00 55.00 291 GLU A O 1
ATOM 2289 N N . ASN A 1 292 ? -66.808 18.163 87.661 1.00 55.03 292 ASN A N 1
ATOM 2290 C CA . ASN A 1 292 ? -67.594 17.643 88.788 1.00 55.03 292 ASN A CA 1
ATOM 2291 C C . ASN A 1 292 ? -66.879 16.535 89.584 1.00 55.03 292 ASN A C 1
ATOM 2293 O O . ASN A 1 292 ? -67.181 16.338 90.758 1.00 55.03 292 ASN A O 1
ATOM 2297 N N . LYS A 1 293 ? -65.904 15.830 88.991 1.00 51.44 293 LYS A N 1
ATOM 2298 C CA . LYS A 1 293 ? -65.186 14.733 89.663 1.00 51.44 293 LYS A CA 1
ATOM 2299 C C . LYS A 1 293 ? -63.964 15.196 90.467 1.00 51.44 293 LYS A C 1
ATOM 2301 O O . LYS A 1 293 ? -63.504 14.465 91.339 1.00 51.44 293 LYS A O 1
ATOM 2306 N N . PHE A 1 294 ? -63.450 16.403 90.209 1.00 54.31 294 PHE A N 1
ATOM 2307 C CA . PHE A 1 294 ? -62.349 16.989 90.986 1.00 54.31 294 PHE A CA 1
ATOM 2308 C C . PHE A 1 294 ? -62.817 17.731 92.248 1.00 54.31 294 PHE A C 1
ATOM 2310 O O . PHE A 1 294 ? -62.030 17.873 93.182 1.00 54.31 294 PHE A O 1
ATOM 2317 N N . ASN A 1 295 ? -64.095 18.121 92.334 1.00 53.72 295 ASN A N 1
ATOM 2318 C CA . ASN A 1 295 ? -64.650 18.767 93.530 1.00 53.72 295 ASN A CA 1
ATOM 2319 C C . ASN A 1 295 ? -64.952 17.804 94.697 1.00 53.72 295 ASN A C 1
ATOM 2321 O O . ASN A 1 295 ? -65.122 18.268 95.820 1.00 53.72 295 ASN A O 1
ATOM 2325 N N . GLU A 1 296 ? -64.962 16.482 94.485 1.00 53.03 296 GLU A N 1
ATOM 2326 C CA . GLU A 1 296 ? -65.190 15.506 95.570 1.00 53.03 296 GLU A CA 1
ATOM 2327 C C . GLU A 1 296 ? -63.911 15.031 96.289 1.00 53.03 296 GLU A C 1
ATOM 2329 O O . GLU A 1 296 ? -64.000 14.372 97.321 1.00 53.03 296 GLU A O 1
ATOM 2334 N N . LEU A 1 297 ? -62.710 15.379 95.808 1.00 55.75 297 LEU A N 1
ATOM 2335 C CA . LEU A 1 297 ? -61.436 14.906 96.387 1.00 55.75 297 LEU A CA 1
ATOM 2336 C C . LEU A 1 297 ? -60.645 15.984 97.157 1.00 55.75 297 LEU A C 1
ATOM 2338 O O . LEU A 1 297 ? -59.528 15.724 97.598 1.00 55.75 297 LEU A O 1
ATOM 2342 N N . GLY A 1 298 ? -61.212 17.182 97.346 1.00 52.19 298 GLY A N 1
ATOM 2343 C CA . GLY A 1 298 ? -60.539 18.331 97.972 1.00 52.19 298 GLY A CA 1
ATOM 2344 C C . GLY A 1 298 ? -60.846 18.601 99.454 1.00 52.19 298 GLY A C 1
ATOM 2345 O O . GLY A 1 298 ? -60.303 19.555 100.004 1.00 52.19 298 GLY A O 1
ATOM 2346 N N . GLN A 1 299 ? -61.696 17.810 100.120 1.00 54.44 299 GLN A N 1
ATOM 2347 C CA . GLN A 1 299 ? -62.039 18.007 101.539 1.00 54.44 299 GLN A CA 1
ATOM 2348 C C . GLN A 1 299 ? -61.803 16.755 102.394 1.00 54.44 299 GLN A C 1
ATOM 2350 O O . GLN A 1 299 ? -62.765 16.161 102.851 1.00 54.44 299 GLN A O 1
ATOM 2355 N N . MET A 1 300 ? -60.542 16.380 102.637 1.00 43.41 300 MET A N 1
ATOM 2356 C CA . MET A 1 300 ? -60.027 15.691 103.846 1.00 43.41 300 MET A CA 1
ATOM 2357 C C . MET A 1 300 ? -58.499 15.928 103.830 1.00 43.41 300 MET A C 1
ATOM 2359 O O . MET A 1 300 ? -57.874 15.641 102.819 1.00 43.41 300 MET A O 1
ATOM 2363 N N . ALA A 1 301 ? -57.789 16.475 104.813 1.00 39.25 301 ALA A N 1
ATOM 2364 C CA . ALA A 1 301 ? -58.032 16.649 106.232 1.00 39.25 301 ALA A CA 1
ATOM 2365 C C . ALA A 1 301 ? -57.160 17.809 106.771 1.00 39.25 301 ALA A C 1
ATOM 2367 O O . ALA A 1 301 ? -56.045 18.025 106.289 1.00 39.25 301 ALA A O 1
ATOM 2368 N N . TYR A 1 302 ? -57.685 18.520 107.772 1.00 39.00 302 TYR A N 1
ATOM 2369 C CA . TYR A 1 302 ? -56.899 19.031 108.901 1.00 39.00 302 TYR A CA 1
ATOM 2370 C C . TYR A 1 302 ? -56.861 17.938 109.972 1.00 39.00 302 TYR A C 1
ATOM 2372 O O . TYR A 1 302 ? -57.876 17.206 110.066 1.00 39.00 302 TYR A O 1
#

Organism: Blastocystis hominis (NCBI:txid12968)

Secondary structure (DSSP, 8-state):
----------------TTS-EETTEEB--GGG--SS--EEEEEP-SSTTEEEEEEE-SSS--SSPPPPTTSSSTTTSEEEEEETTEEEEE----SEEEEEEETTSPPEEEESSS-TTSTTTEEEEES-SS-TTSEEEEEE-S-SEE-SSSS--GGG-EE-EEEEEEEE-TT--SPPSEE-EEEETTTTEEEEEEEEGGGSBTTS-EETTEEGGGSEEEEEETTTTEEEEEEPTTEESSSS-EE----SS-HHHHHHHHHHHHHHHHHHHHHHHHHHHHH----THHHHHHHHHHTTSS----